Protein AF-A0A940UTN3-F1 (afdb_monomer_lite)

Secondary structure (DSSP, 8-state):
-----EEEE---SSS-SS-GGG--TT-EEEE---SS--HHHHHHHHTT-EEE-HHHHHHHHHHHHHHHHHSS---HHHHHHHHHS-------EEEEE--TTS-HHHHHHHHHHHHT-EEEEHHHHHHHHHTS-HHHHHHHH-HHHHHHHHHHHHHHHHT-SSEEEE--TTGGG-HHHHHHHHHHEEEEEEE--HHHHHHHHTT--S-GGG-SS-HHHHHHHHHHHHHHHHHHH-SEEEE-TT--HHHHHHHHHHHHHHHH--

Radius of gyration: 23.94 Å; chains: 1; bounding box: 61×43×68 Å

Foldseek 3Di:
DPDAQEAEAADQDQDPPDDLVNQAQRHEYEYLHLADQHPVNVSNVVRNHHYQYNLNVVLVVVQVVCCVVPVDHRPSVVSSCVSPPPPQVQQQEAEEEEAALLCLQPLQVLLCVVQVAAEDELQVVLCVVVVHAPLVCCVPVNPVVVLVSQLVSLQVPLPDGRYYYYHYNCNLVDPVSLVSNVVRHQYEYRYEDLVSSCVRCPPPPSDPQQVDPDNSVSVVVSCVVCVVSSVVSHPYYDYRPPHDSNVSSVVVVVVVVVSNSD

pLDDT: mean 88.23, std 10.64, range [36.72, 98.19]

Structure (mmCIF, N/CA/C/O backbone):
data_AF-A0A940UTN3-F1
#
_entry.id   AF-A0A940UTN3-F1
#
loop_
_atom_site.group_PDB
_atom_site.id
_atom_site.type_symbol
_atom_site.label_atom_id
_atom_site.label_alt_id
_atom_site.label_comp_id
_atom_site.label_asym_id
_atom_site.label_entity_id
_atom_site.label_seq_id
_atom_site.pdbx_PDB_ins_code
_atom_site.Cartn_x
_atom_site.Cartn_y
_atom_site.Cartn_z
_atom_site.occupancy
_atom_site.B_iso_or_equiv
_atom_site.auth_seq_id
_atom_site.auth_comp_id
_atom_site.auth_asym_id
_atom_site.auth_atom_id
_atom_site.pdbx_PDB_model_num
ATOM 1 N N . MET A 1 1 ? 39.741 -5.790 -34.326 1.00 51.03 1 MET A N 1
ATOM 2 C CA . MET A 1 1 ? 38.921 -6.453 -33.288 1.00 51.03 1 MET A CA 1
ATOM 3 C C . MET A 1 1 ? 38.487 -7.792 -33.859 1.00 51.03 1 MET A C 1
ATOM 5 O O . MET A 1 1 ? 38.171 -7.819 -35.041 1.00 51.03 1 MET A O 1
ATOM 9 N N . GLY A 1 2 ? 38.591 -8.885 -33.093 1.00 58.06 2 GLY A N 1
ATOM 10 C CA . GLY A 1 2 ? 38.139 -10.213 -33.537 1.00 58.06 2 GLY A CA 1
ATOM 11 C C . GLY A 1 2 ? 36.643 -10.228 -33.872 1.00 58.06 2 GLY A C 1
ATOM 12 O O . GLY A 1 2 ? 35.956 -9.242 -33.604 1.00 58.06 2 GLY A O 1
ATOM 13 N N . SER A 1 3 ? 36.145 -11.314 -34.467 1.00 68.75 3 SER A N 1
ATOM 14 C CA . SER A 1 3 ? 34.707 -11.484 -34.702 1.00 68.75 3 SER A CA 1
ATOM 15 C C . SER A 1 3 ? 33.984 -11.481 -33.356 1.00 68.75 3 SER A C 1
ATOM 17 O O . SER A 1 3 ? 34.115 -12.410 -32.563 1.00 68.75 3 SER A O 1
ATOM 19 N N . VAL A 1 4 ? 33.296 -10.383 -33.057 1.00 73.31 4 VAL A N 1
ATOM 20 C CA . VAL A 1 4 ? 32.406 -10.295 -31.905 1.00 73.31 4 VAL A CA 1
ATOM 21 C C . VAL A 1 4 ? 31.051 -10.785 -32.383 1.00 73.31 4 VAL A C 1
ATOM 23 O O . VAL A 1 4 ? 30.459 -10.161 -33.258 1.00 73.31 4 VAL A O 1
ATOM 26 N N . ASP A 1 5 ? 30.578 -11.889 -31.816 1.00 85.12 5 ASP A N 1
ATOM 27 C CA . ASP A 1 5 ? 29.254 -12.434 -32.140 1.00 85.12 5 ASP A CA 1
ATOM 28 C C . ASP A 1 5 ? 28.163 -11.818 -31.248 1.00 85.12 5 ASP A C 1
ATOM 30 O O . ASP A 1 5 ? 26.999 -11.719 -31.639 1.00 85.12 5 ASP A O 1
ATOM 34 N N . ILE A 1 6 ? 28.547 -11.366 -30.046 1.00 89.62 6 ILE A N 1
ATOM 35 C CA . ILE A 1 6 ? 27.644 -10.816 -29.035 1.00 89.62 6 ILE A CA 1
ATOM 36 C C . ILE A 1 6 ? 28.249 -9.559 -28.404 1.00 89.62 6 ILE A C 1
ATOM 38 O O . ILE A 1 6 ? 29.362 -9.578 -27.881 1.00 89.62 6 ILE A O 1
ATOM 42 N N . LEU A 1 7 ? 27.472 -8.482 -28.392 1.00 88.38 7 LEU A N 1
ATOM 43 C CA . LEU A 1 7 ? 27.754 -7.234 -27.699 1.00 88.38 7 LEU A CA 1
ATOM 44 C C . LEU A 1 7 ? 26.744 -7.057 -26.560 1.00 88.38 7 LEU A C 1
ATOM 46 O O . LEU A 1 7 ? 25.542 -7.067 -26.804 1.00 88.38 7 LEU A O 1
ATOM 50 N N . ILE A 1 8 ? 27.225 -6.856 -25.332 1.00 89.25 8 ILE A N 1
ATOM 51 C CA . ILE A 1 8 ? 26.378 -6.576 -24.165 1.00 89.25 8 ILE A CA 1
ATOM 52 C C . ILE A 1 8 ? 26.665 -5.156 -23.678 1.00 89.25 8 ILE A C 1
ATOM 54 O O . ILE A 1 8 ? 27.794 -4.840 -23.305 1.00 89.25 8 ILE A O 1
ATOM 58 N N . SER A 1 9 ? 25.642 -4.309 -23.674 1.00 85.75 9 SER A N 1
ATOM 59 C CA . SER A 1 9 ? 25.666 -2.966 -23.102 1.00 85.75 9 SER A CA 1
ATOM 60 C C . SER A 1 9 ? 24.921 -2.960 -21.773 1.00 85.75 9 SER A C 1
ATOM 62 O O . SER A 1 9 ? 23.811 -3.469 -21.677 1.00 85.75 9 SER A O 1
ATOM 64 N N . CYS A 1 10 ? 25.530 -2.362 -20.752 1.00 84.69 10 CYS A N 1
ATOM 65 C CA . CYS A 1 10 ? 24.896 -2.089 -19.457 1.00 84.69 10 CYS A CA 1
ATOM 66 C C . CYS A 1 10 ? 24.916 -0.586 -19.132 1.00 84.69 10 CYS A C 1
ATOM 68 O O . CYS A 1 10 ? 24.815 -0.198 -17.970 1.00 84.69 10 CYS A O 1
ATOM 70 N N . ILE A 1 11 ? 25.143 0.259 -20.141 1.00 78.44 11 ILE A N 1
ATOM 71 C CA . ILE A 1 11 ? 25.389 1.691 -19.968 1.00 78.44 11 ILE A CA 1
ATOM 72 C C . ILE A 1 11 ? 24.067 2.437 -20.137 1.00 78.44 11 ILE A C 1
ATOM 74 O O . ILE A 1 11 ? 23.383 2.283 -21.142 1.00 78.44 11 ILE A O 1
ATOM 78 N N . SER A 1 12 ? 23.718 3.264 -19.152 1.00 65.62 12 SER A N 1
ATOM 79 C CA . SER A 1 12 ? 22.470 4.035 -19.132 1.00 65.62 12 SER A CA 1
ATOM 80 C C . SER A 1 12 ? 22.541 5.379 -19.870 1.00 65.62 12 SER A C 1
ATOM 82 O O . SER A 1 12 ? 21.556 6.111 -19.884 1.00 65.62 12 SER A O 1
ATOM 84 N N . GLU A 1 13 ? 23.697 5.758 -20.425 1.00 59.88 13 GLU A N 1
ATOM 85 C CA . GLU A 1 13 ? 23.940 7.095 -20.984 1.00 59.88 13 GLU A CA 1
ATOM 86 C C . GLU A 1 13 ? 23.759 7.182 -22.508 1.00 59.88 13 GLU A C 1
ATOM 88 O O . GLU A 1 13 ? 24.160 6.308 -23.273 1.00 59.88 13 GLU A O 1
ATOM 93 N N . GLY A 1 14 ? 23.202 8.310 -22.962 1.00 58.44 14 GLY A N 1
ATOM 94 C CA . GLY A 1 14 ? 22.790 8.575 -24.346 1.00 58.44 14 GLY A CA 1
ATOM 95 C C . GLY A 1 14 ? 23.902 8.834 -25.372 1.00 58.44 14 GLY A C 1
ATOM 96 O O . GLY A 1 14 ? 23.613 9.416 -26.418 1.00 58.44 14 GLY A O 1
ATOM 97 N N . LYS A 1 15 ? 25.155 8.434 -25.121 1.00 62.41 15 LYS A N 1
ATOM 98 C CA . LYS A 1 15 ? 26.226 8.493 -26.133 1.00 62.41 15 LYS A CA 1
ATOM 99 C C . LYS A 1 15 ? 26.603 7.080 -26.587 1.00 62.41 15 LYS A C 1
ATOM 101 O O . LYS A 1 15 ? 26.885 6.244 -25.731 1.00 62.41 15 LYS A O 1
ATOM 106 N N . PRO A 1 16 ? 26.658 6.801 -27.904 1.00 62.78 16 PRO A N 1
ATOM 107 C CA . PRO A 1 16 ? 27.145 5.522 -28.403 1.00 62.78 16 PRO A CA 1
ATOM 108 C C . PRO A 1 16 ? 28.600 5.319 -27.969 1.00 62.78 16 PRO A C 1
ATOM 110 O O . PRO A 1 16 ? 29.503 6.018 -28.425 1.00 62.78 16 PRO A O 1
ATOM 113 N N . VAL A 1 17 ? 28.830 4.372 -27.060 1.00 71.88 17 VAL A N 1
ATOM 114 C CA . VAL A 1 17 ? 30.186 3.976 -26.638 1.00 71.88 17 VAL A CA 1
ATOM 115 C C . VAL A 1 17 ? 30.832 3.062 -27.685 1.00 71.88 17 VAL A C 1
ATOM 117 O O . VAL A 1 17 ? 32.053 2.947 -27.766 1.00 71.88 17 VAL A O 1
ATOM 120 N N . ILE A 1 18 ? 30.006 2.439 -28.530 1.00 79.06 18 ILE A N 1
ATOM 121 C CA . ILE A 1 18 ? 30.430 1.533 -29.592 1.00 79.06 18 ILE A CA 1
ATOM 122 C C . ILE A 1 18 ? 30.413 2.276 -30.931 1.00 79.06 18 ILE A C 1
ATOM 124 O O . ILE A 1 18 ? 29.370 2.804 -31.314 1.00 79.06 18 ILE A O 1
ATOM 128 N N . PRO A 1 19 ? 31.536 2.310 -31.670 1.00 80.94 19 PRO A N 1
ATOM 129 C CA . PRO A 1 19 ? 31.570 2.915 -32.992 1.00 80.94 19 PRO A CA 1
ATOM 130 C C . PRO A 1 19 ? 30.593 2.232 -33.971 1.00 80.94 19 PRO A C 1
ATOM 132 O O . PRO A 1 19 ? 30.585 1.001 -34.050 1.00 80.94 19 PRO A O 1
ATOM 135 N N . PRO A 1 20 ? 29.855 2.982 -34.814 1.00 78.62 20 PRO A N 1
ATOM 136 C CA . PRO A 1 20 ? 28.848 2.406 -35.718 1.00 78.62 20 PRO A CA 1
ATOM 137 C C . PRO A 1 20 ? 29.379 1.382 -36.731 1.00 78.62 20 PRO A C 1
ATOM 139 O O . PRO A 1 20 ? 28.610 0.600 -37.286 1.00 78.62 20 PRO A O 1
ATOM 142 N N . HIS A 1 21 ? 30.684 1.399 -37.019 1.00 82.94 21 HIS A N 1
ATOM 143 C CA . HIS A 1 21 ? 31.321 0.438 -37.924 1.00 82.94 21 HIS A CA 1
ATOM 144 C C . HIS A 1 21 ? 31.517 -0.949 -37.293 1.00 82.94 21 HIS A C 1
ATOM 146 O O . HIS A 1 21 ? 31.743 -1.912 -38.018 1.00 82.94 21 HIS A O 1
ATOM 152 N N . CYS A 1 22 ? 31.414 -1.061 -35.966 1.00 83.19 22 CYS A N 1
ATOM 153 C CA . CYS A 1 22 ? 31.459 -2.336 -35.251 1.00 83.19 22 CYS A CA 1
ATOM 154 C C . CYS A 1 22 ? 30.113 -3.077 -35.289 1.00 83.19 22 CYS A C 1
ATOM 156 O O . CYS A 1 22 ? 30.060 -4.265 -34.983 1.00 83.19 22 CYS A O 1
ATOM 158 N N . LEU A 1 23 ? 29.027 -2.386 -35.651 1.00 86.44 23 LEU A N 1
ATOM 159 C CA . LEU A 1 23 ? 27.685 -2.952 -35.747 1.00 86.44 23 LEU A CA 1
ATOM 160 C C . LEU A 1 23 ? 27.484 -3.565 -37.137 1.00 86.44 23 LEU A C 1
ATOM 162 O O . LEU A 1 23 ? 27.338 -2.858 -38.139 1.00 86.44 23 LEU A O 1
ATOM 166 N N . VAL A 1 24 ? 27.488 -4.895 -37.187 1.00 86.50 24 VAL A N 1
ATOM 167 C CA . VAL A 1 24 ? 27.326 -5.693 -38.409 1.00 86.50 24 VAL A CA 1
ATOM 168 C C . VAL A 1 24 ? 26.082 -6.574 -38.309 1.00 86.50 24 VAL A C 1
ATOM 170 O O . VAL A 1 24 ? 25.644 -6.909 -37.214 1.00 86.50 24 VAL A O 1
ATOM 173 N N . LYS A 1 25 ? 25.502 -6.952 -39.452 1.00 82.00 25 LYS A N 1
ATOM 174 C CA . LYS A 1 25 ? 24.197 -7.632 -39.543 1.00 82.00 25 LYS A CA 1
ATOM 175 C C . LYS A 1 25 ? 24.063 -8.873 -38.643 1.00 82.00 25 LYS A C 1
ATOM 177 O O . LYS A 1 25 ? 23.011 -9.081 -38.054 1.00 82.00 25 LYS A O 1
ATOM 182 N N . ASP A 1 26 ? 25.116 -9.671 -38.518 1.00 85.62 26 ASP A N 1
ATOM 183 C CA . ASP A 1 26 ? 25.055 -10.943 -37.786 1.00 85.62 26 ASP A CA 1
ATOM 184 C C . ASP A 1 26 ? 25.415 -10.802 -36.294 1.00 85.62 26 ASP A C 1
ATOM 186 O O . ASP A 1 26 ? 25.385 -11.778 -35.552 1.00 85.62 26 ASP A O 1
ATOM 190 N N . LEU A 1 27 ? 25.711 -9.581 -35.834 1.00 90.19 27 LEU A N 1
ATOM 191 C CA . LEU A 1 27 ? 25.972 -9.286 -34.428 1.00 90.19 27 LEU A CA 1
ATOM 192 C C . LEU A 1 27 ? 24.674 -9.354 -33.611 1.00 90.19 27 LEU A C 1
ATOM 194 O O . LEU A 1 27 ? 23.653 -8.774 -33.999 1.00 90.19 27 LEU A O 1
ATOM 198 N N . VAL A 1 28 ? 24.735 -9.988 -32.439 1.00 90.69 28 VAL A N 1
ATOM 199 C CA . VAL A 1 28 ? 23.684 -9.905 -31.418 1.00 90.69 28 VAL A CA 1
ATOM 200 C C . VAL A 1 28 ? 24.021 -8.785 -30.438 1.00 90.69 28 VAL A C 1
ATOM 202 O O . VAL A 1 28 ? 25.095 -8.775 -29.844 1.00 90.69 28 VAL A O 1
ATOM 205 N N . VAL A 1 29 ? 23.101 -7.848 -30.238 1.00 90.06 29 VAL A N 1
ATOM 206 C CA . VAL A 1 29 ? 23.239 -6.742 -29.289 1.00 90.06 29 VAL A CA 1
ATOM 207 C C . VAL A 1 29 ? 22.231 -6.929 -28.163 1.00 90.06 29 VAL A C 1
ATOM 209 O O . VAL A 1 29 ? 21.024 -6.911 -28.396 1.00 90.06 29 VAL A O 1
ATOM 212 N N . LEU A 1 30 ? 22.732 -7.106 -26.945 1.00 89.56 30 LEU A N 1
ATOM 213 C CA . LEU A 1 30 ? 21.942 -7.123 -25.723 1.00 89.56 30 LEU A CA 1
ATOM 214 C C . LEU A 1 30 ? 22.147 -5.796 -25.009 1.00 89.56 30 LEU A C 1
ATOM 216 O O . LEU A 1 30 ? 23.282 -5.418 -24.725 1.00 89.56 30 LEU A O 1
ATOM 220 N N . ASP A 1 31 ? 21.064 -5.105 -24.692 1.00 87.12 31 ASP A N 1
ATOM 221 C CA . ASP A 1 31 ? 21.135 -3.826 -23.995 1.00 87.12 31 ASP A CA 1
ATOM 222 C C . ASP A 1 31 ? 20.374 -3.910 -22.676 1.00 87.12 31 ASP A C 1
ATOM 224 O O . ASP A 1 31 ? 19.150 -3.909 -22.651 1.00 87.12 31 ASP A O 1
ATOM 228 N N . ALA A 1 32 ? 21.094 -3.992 -21.559 1.00 84.75 32 ALA A N 1
ATOM 229 C CA . ALA A 1 32 ? 20.548 -4.073 -20.206 1.00 84.75 32 ALA A CA 1
ATOM 230 C C . ALA A 1 32 ? 20.060 -2.705 -19.686 1.00 84.75 32 ALA A C 1
ATOM 232 O O . ALA A 1 32 ? 20.199 -2.386 -18.503 1.00 84.75 32 ALA A O 1
ATOM 233 N N . TYR A 1 33 ? 19.490 -1.887 -20.572 1.00 84.31 33 TYR A N 1
ATOM 234 C CA . TYR A 1 33 ? 18.818 -0.642 -20.237 1.00 84.31 33 TYR A CA 1
ATOM 235 C C . TYR A 1 33 ? 17.310 -0.800 -20.448 1.00 84.31 33 TYR A C 1
ATOM 237 O O . TYR A 1 33 ? 16.825 -1.076 -21.542 1.00 84.31 33 TYR A O 1
ATOM 245 N N . TYR A 1 34 ? 16.553 -0.664 -19.361 1.00 80.69 34 TYR A N 1
ATOM 246 C CA . TYR A 1 34 ? 15.145 -1.076 -19.300 1.00 80.69 34 TYR A CA 1
ATOM 247 C C . TYR A 1 34 ? 14.148 0.064 -19.557 1.00 80.69 34 TYR A C 1
ATOM 249 O O . TYR A 1 34 ? 12.941 -0.181 -19.623 1.00 80.69 34 TYR A O 1
ATOM 257 N N . LYS A 1 35 ? 14.628 1.312 -19.654 1.00 72.88 35 LYS A N 1
ATOM 258 C CA . LYS A 1 35 ? 13.769 2.502 -19.728 1.00 72.88 35 LYS A CA 1
ATOM 259 C C . LYS A 1 35 ? 13.301 2.774 -21.150 1.00 72.88 35 LYS A C 1
ATOM 261 O O . LYS A 1 35 ? 12.151 2.503 -21.473 1.00 72.88 35 LYS A O 1
ATOM 266 N N . GLU A 1 36 ? 14.185 3.285 -21.990 1.00 76.12 36 GLU A N 1
ATOM 267 C CA . GLU A 1 36 ? 13.888 3.722 -23.354 1.00 76.12 36 GLU A CA 1
ATOM 268 C C . GLU A 1 36 ? 14.864 3.095 -24.347 1.00 76.12 36 GLU A C 1
ATOM 270 O O . GLU A 1 36 ? 15.866 2.487 -23.970 1.00 76.12 36 GLU A O 1
ATOM 275 N N . GLU A 1 37 ? 14.556 3.234 -25.631 1.00 82.00 37 GLU A N 1
ATOM 276 C CA . GLU A 1 37 ? 15.425 2.740 -26.686 1.00 82.00 37 GLU A CA 1
ATOM 277 C C . GLU A 1 37 ? 16.729 3.552 -26.743 1.00 82.00 37 GLU A C 1
ATOM 279 O O . GLU A 1 37 ? 16.731 4.746 -27.056 1.00 82.00 37 GLU A O 1
ATOM 284 N N . THR A 1 38 ? 17.860 2.903 -26.464 1.00 85.12 38 THR A N 1
ATOM 285 C CA . THR A 1 38 ? 19.164 3.574 -26.478 1.00 85.12 38 THR A CA 1
ATOM 286 C C . THR A 1 38 ? 19.617 3.917 -27.902 1.00 85.12 38 THR A C 1
ATOM 288 O O . THR A 1 38 ? 19.186 3.297 -28.882 1.00 85.12 38 THR A O 1
ATOM 291 N N . PRO A 1 39 ? 20.532 4.894 -28.071 1.00 86.25 39 PRO A N 1
ATOM 292 C CA . PRO A 1 39 ? 21.208 5.119 -29.349 1.00 86.25 39 PRO A CA 1
ATOM 293 C C . PRO A 1 39 ? 21.847 3.847 -29.919 1.00 86.25 39 PRO A C 1
ATOM 295 O O . PRO A 1 39 ? 21.716 3.595 -31.112 1.00 86.25 39 PRO A O 1
ATOM 298 N N . LEU A 1 40 ? 22.451 3.010 -29.064 1.00 86.75 40 LEU A N 1
ATOM 299 C CA . LEU A 1 40 ? 23.032 1.732 -29.474 1.00 86.75 40 LEU A CA 1
ATOM 300 C C . LEU A 1 40 ? 21.975 0.803 -30.079 1.00 86.75 40 LEU A C 1
ATOM 302 O O . LEU A 1 40 ? 22.195 0.264 -31.159 1.00 86.75 40 LEU A O 1
ATOM 306 N N . VAL A 1 41 ? 20.823 0.638 -29.421 1.00 87.31 41 VAL A N 1
ATOM 307 C CA . VAL A 1 41 ? 19.725 -0.185 -29.947 1.00 87.31 41 VAL A CA 1
ATOM 308 C C . VAL A 1 41 ? 19.212 0.365 -31.280 1.00 87.31 41 VAL A C 1
ATOM 310 O O . VAL A 1 41 ? 19.036 -0.408 -32.224 1.00 87.31 41 VAL A O 1
ATOM 313 N N . ARG A 1 42 ? 19.024 1.687 -31.396 1.00 88.19 42 ARG A N 1
ATOM 314 C CA . ARG A 1 42 ? 18.594 2.335 -32.651 1.00 88.19 42 ARG A CA 1
ATOM 315 C C . ARG A 1 42 ? 19.574 2.083 -33.792 1.00 88.19 42 ARG A C 1
ATOM 317 O O . ARG A 1 42 ? 19.167 1.685 -34.884 1.00 88.19 42 ARG A O 1
ATOM 324 N N . GLU A 1 43 ? 20.863 2.283 -33.541 1.00 88.44 43 GLU A N 1
ATOM 325 C CA . GLU A 1 43 ? 21.918 2.064 -34.531 1.00 88.44 43 GLU A CA 1
ATOM 326 C C . GLU A 1 43 ? 22.061 0.582 -34.897 1.00 88.44 43 GLU A C 1
ATOM 328 O O . GLU A 1 43 ? 22.164 0.251 -36.080 1.00 88.44 43 GLU A O 1
ATOM 333 N N . ALA A 1 44 ? 21.990 -0.322 -33.918 1.00 89.25 44 ALA A N 1
ATOM 334 C CA . ALA A 1 44 ? 22.042 -1.765 -34.134 1.00 89.25 44 ALA A CA 1
ATOM 335 C C . ALA A 1 44 ? 20.867 -2.244 -35.002 1.00 89.25 44 ALA A C 1
ATOM 337 O O . ALA A 1 44 ? 21.072 -2.965 -35.981 1.00 89.25 44 ALA A O 1
ATOM 338 N N . LYS A 1 45 ? 19.645 -1.764 -34.726 1.00 89.62 45 LYS A N 1
ATOM 339 C CA . LYS A 1 45 ? 18.467 -2.016 -35.572 1.00 89.62 45 LYS A CA 1
ATOM 340 C C . LYS A 1 45 ? 18.664 -1.476 -36.990 1.00 89.62 45 LYS A C 1
ATOM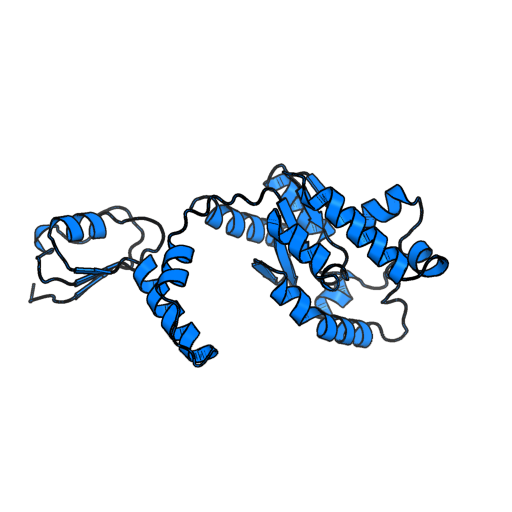 342 O O . LYS A 1 45 ? 18.407 -2.196 -37.955 1.00 89.62 45 LYS A O 1
ATOM 347 N N . ALA A 1 46 ? 19.180 -0.253 -37.142 1.00 89.44 46 ALA A N 1
ATOM 348 C CA . ALA A 1 46 ? 19.462 0.340 -38.454 1.00 89.44 46 ALA A CA 1
ATOM 349 C C . ALA A 1 46 ? 20.507 -0.462 -39.255 1.00 89.44 46 ALA A C 1
ATOM 351 O O . ALA A 1 46 ? 20.416 -0.569 -40.481 1.00 89.44 46 ALA A O 1
ATOM 352 N N . LYS A 1 47 ? 21.473 -1.075 -38.564 1.00 89.81 47 LYS A N 1
ATOM 353 C CA . LYS A 1 47 ? 22.491 -1.971 -39.133 1.00 89.81 47 LYS A CA 1
ATOM 354 C C . LYS A 1 47 ? 22.028 -3.423 -39.285 1.00 89.81 47 LYS A C 1
ATOM 356 O O . LYS A 1 47 ? 22.789 -4.244 -39.793 1.00 89.81 47 LYS A O 1
ATOM 361 N N . ARG A 1 48 ? 20.766 -3.714 -38.947 1.00 89.44 48 ARG A N 1
ATOM 362 C CA . ARG A 1 48 ? 20.131 -5.039 -39.025 1.00 89.44 48 ARG A CA 1
ATOM 363 C C . ARG A 1 48 ? 20.791 -6.096 -38.135 1.00 89.44 48 ARG A C 1
ATOM 365 O O . ARG A 1 48 ? 20.729 -7.271 -38.479 1.00 89.44 48 ARG A O 1
ATOM 372 N N . CYS A 1 49 ? 21.400 -5.681 -37.025 1.00 90.88 49 CYS A N 1
ATOM 373 C CA . CYS A 1 49 ? 21.816 -6.584 -35.955 1.00 90.88 49 CYS A CA 1
ATOM 374 C C . CYS A 1 49 ? 20.591 -7.287 -35.346 1.00 90.88 49 CYS A C 1
ATOM 376 O O . CYS A 1 49 ? 19.474 -6.757 -35.382 1.00 90.88 49 CYS A O 1
ATOM 378 N N . THR A 1 50 ? 20.804 -8.437 -34.709 1.00 91.44 50 THR A N 1
ATOM 379 C CA . THR A 1 50 ? 19.794 -9.013 -33.809 1.00 91.44 50 THR A CA 1
ATOM 380 C C . THR A 1 50 ? 19.833 -8.238 -32.499 1.00 91.44 50 THR A C 1
ATOM 382 O O . THR A 1 50 ? 20.899 -8.120 -31.906 1.00 91.44 50 THR A O 1
ATOM 385 N N . VAL A 1 51 ? 18.705 -7.699 -32.033 1.00 89.69 51 VAL A N 1
ATOM 386 C CA . VAL A 1 51 ? 18.670 -6.892 -30.804 1.00 89.69 51 VAL A CA 1
ATOM 387 C C . VAL A 1 51 ? 17.746 -7.511 -29.765 1.00 89.69 51 VAL A C 1
ATOM 389 O O . VAL A 1 51 ? 16.598 -7.824 -30.070 1.00 89.69 51 VAL A O 1
ATOM 392 N N . ILE A 1 52 ? 18.247 -7.628 -28.535 1.00 89.38 52 ILE A N 1
ATOM 393 C CA . ILE A 1 52 ? 17.473 -7.929 -27.331 1.00 89.38 52 ILE A CA 1
ATOM 394 C C . ILE A 1 52 ? 17.552 -6.688 -26.441 1.00 89.38 52 ILE A C 1
ATOM 396 O O . ILE A 1 52 ? 18.599 -6.398 -25.859 1.00 89.38 52 ILE A O 1
ATOM 400 N N . ASP A 1 53 ? 16.462 -5.923 -26.379 1.00 87.88 53 ASP A N 1
ATOM 401 C CA . ASP A 1 53 ? 16.392 -4.750 -25.507 1.00 87.88 53 ASP A CA 1
ATOM 402 C C . ASP A 1 53 ? 16.203 -5.151 -24.034 1.00 87.88 53 ASP A C 1
ATOM 404 O O . ASP A 1 53 ? 15.918 -6.310 -23.708 1.00 87.88 53 ASP A O 1
ATOM 408 N N . GLY A 1 54 ? 16.366 -4.189 -23.124 1.00 86.25 54 GLY A N 1
ATOM 409 C CA . GLY A 1 54 ? 16.322 -4.475 -21.695 1.00 86.25 54 GLY A CA 1
ATOM 410 C C . GLY A 1 54 ? 14.962 -5.002 -21.251 1.00 86.25 54 GLY A C 1
ATOM 411 O O . GLY A 1 54 ? 14.890 -5.917 -20.433 1.00 86.25 54 GLY A O 1
ATOM 412 N N . ARG A 1 55 ? 13.859 -4.489 -21.805 1.00 87.44 55 ARG A N 1
ATOM 413 C CA . ARG A 1 55 ? 12.516 -4.967 -21.443 1.00 87.44 55 ARG A CA 1
ATOM 414 C C . ARG A 1 55 ? 12.325 -6.414 -21.897 1.00 87.44 55 ARG A C 1
ATOM 416 O O . ARG A 1 55 ? 11.830 -7.225 -21.118 1.00 87.44 55 ARG A O 1
ATOM 423 N N . ASP A 1 56 ? 12.778 -6.777 -23.090 1.00 88.56 56 ASP A N 1
ATOM 424 C CA . ASP A 1 56 ? 12.765 -8.168 -23.543 1.00 88.56 56 ASP A CA 1
ATOM 425 C C . ASP A 1 56 ? 13.627 -9.069 -22.658 1.00 88.56 56 ASP A C 1
ATOM 427 O O . ASP A 1 56 ? 13.195 -10.156 -22.266 1.00 88.56 56 ASP A O 1
ATOM 431 N N . TRP A 1 57 ? 14.803 -8.595 -22.252 1.00 88.12 57 TRP A N 1
ATOM 432 C CA . TRP A 1 57 ? 15.645 -9.310 -21.299 1.00 88.12 57 TRP A CA 1
ATOM 433 C C . TRP A 1 57 ? 14.904 -9.564 -19.973 1.00 88.12 57 TRP A C 1
ATOM 435 O O . TRP A 1 57 ? 14.820 -10.708 -19.511 1.00 88.12 57 TRP A O 1
ATOM 445 N N . LEU A 1 58 ? 14.290 -8.528 -19.394 1.00 88.81 58 LEU A N 1
ATOM 446 C CA . LEU A 1 58 ? 13.507 -8.626 -18.159 1.00 88.81 58 LEU A CA 1
ATOM 447 C C . LEU A 1 58 ? 12.320 -9.589 -18.305 1.00 88.81 58 LEU A C 1
ATOM 449 O O . LEU A 1 58 ? 12.056 -10.389 -17.406 1.00 88.81 58 LEU A O 1
ATOM 453 N N . LEU A 1 59 ? 11.619 -9.544 -19.440 1.00 91.25 59 LEU A N 1
ATOM 454 C CA . LEU A 1 59 ? 10.505 -10.440 -19.741 1.00 91.25 59 LEU A CA 1
ATOM 455 C C . LEU A 1 59 ? 10.940 -11.906 -19.681 1.00 91.25 59 LEU A C 1
ATOM 457 O O . LEU A 1 59 ? 10.268 -12.713 -19.038 1.00 91.25 59 LEU A O 1
ATOM 461 N N . PHE A 1 60 ? 12.053 -12.261 -20.328 1.00 91.56 60 PHE A N 1
ATOM 462 C CA . PHE A 1 60 ? 12.518 -13.647 -20.363 1.00 91.56 60 PHE A CA 1
ATOM 463 C C . PHE A 1 60 ? 13.073 -14.121 -19.012 1.00 91.56 60 PHE A C 1
ATOM 465 O O . PHE A 1 60 ? 12.857 -15.278 -18.643 1.00 91.56 60 PHE A O 1
ATOM 472 N N . GLN A 1 61 ? 13.693 -13.235 -18.224 1.00 91.50 61 GLN A N 1
ATOM 473 C CA . GLN A 1 61 ? 14.044 -13.534 -16.829 1.00 91.50 61 GLN A CA 1
ATOM 474 C C . GLN A 1 61 ? 12.793 -13.803 -15.982 1.00 91.50 61 GLN A C 1
ATOM 476 O O . GLN A 1 61 ? 12.710 -14.825 -15.297 1.00 91.50 61 GLN A O 1
ATOM 481 N N . GLY A 1 62 ? 11.789 -12.926 -16.075 1.00 91.19 62 GLY A N 1
ATOM 482 C CA . GLY A 1 62 ? 10.518 -13.071 -15.367 1.00 91.19 62 GLY A CA 1
ATOM 483 C C . GLY A 1 62 ? 9.752 -14.327 -15.782 1.00 91.19 62 GLY A C 1
ATOM 484 O O . GLY A 1 62 ? 9.195 -15.017 -14.933 1.00 91.19 62 GLY A O 1
ATOM 485 N N . ALA A 1 63 ? 9.763 -14.676 -17.069 1.00 93.50 63 ALA A N 1
ATOM 486 C CA . ALA A 1 63 ? 9.148 -15.896 -17.584 1.00 93.50 63 ALA A CA 1
ATOM 487 C C . ALA A 1 63 ? 9.801 -17.155 -17.001 1.00 93.50 63 ALA A C 1
ATOM 489 O O . ALA A 1 63 ? 9.107 -18.088 -16.597 1.00 93.50 63 ALA A O 1
ATOM 490 N N . ARG A 1 64 ? 11.137 -17.164 -16.891 1.00 92.88 64 ARG A N 1
ATOM 491 C CA . ARG A 1 64 ? 11.858 -18.279 -16.271 1.00 92.88 64 ARG A CA 1
ATOM 492 C C . ARG A 1 64 ? 11.526 -18.411 -14.786 1.00 92.88 64 ARG A C 1
ATOM 494 O O . ARG A 1 64 ? 11.301 -19.527 -14.319 1.00 92.88 64 ARG A O 1
ATOM 501 N N . ALA A 1 65 ? 11.461 -17.289 -14.069 1.00 87.81 65 ALA A N 1
ATOM 502 C CA . ALA A 1 65 ? 11.054 -17.260 -12.668 1.00 87.81 65 ALA A CA 1
ATOM 503 C C . ALA A 1 65 ? 9.611 -17.761 -12.489 1.00 87.81 65 ALA A C 1
ATOM 505 O O . ALA A 1 65 ? 9.361 -18.603 -11.631 1.00 87.81 65 ALA A O 1
ATOM 506 N N . PHE A 1 66 ? 8.680 -17.321 -13.343 1.00 89.62 66 PHE A N 1
ATOM 507 C CA . PHE A 1 66 ? 7.292 -17.783 -13.333 1.00 89.62 66 PHE A CA 1
ATOM 508 C C . PHE A 1 66 ? 7.208 -19.307 -13.440 1.00 89.62 66 PHE A C 1
ATOM 510 O O . PHE A 1 66 ? 6.568 -19.937 -12.601 1.00 89.62 66 PHE A O 1
ATOM 517 N N . SER A 1 67 ? 7.890 -19.922 -14.409 1.00 92.12 67 SER A N 1
ATOM 518 C CA . SER A 1 67 ? 7.878 -21.383 -14.540 1.00 92.12 67 SER A CA 1
ATOM 519 C C . SER A 1 67 ? 8.504 -22.094 -13.349 1.00 92.12 67 SER A C 1
ATOM 521 O O . SER A 1 67 ? 8.005 -23.136 -12.938 1.00 92.12 67 SER A O 1
ATOM 523 N N . HIS A 1 68 ? 9.569 -21.534 -12.772 1.00 88.56 68 HIS A N 1
ATOM 524 C CA . HIS A 1 68 ? 10.200 -22.111 -11.588 1.00 88.56 68 HIS A CA 1
ATOM 525 C C . HIS A 1 68 ? 9.263 -22.109 -10.373 1.00 88.56 68 HIS A C 1
ATOM 527 O O . HIS A 1 68 ? 9.161 -23.120 -9.686 1.00 88.56 68 HIS A O 1
ATOM 533 N N . PHE A 1 69 ? 8.551 -21.005 -10.134 1.00 77.50 69 PHE A N 1
ATOM 534 C CA . PHE A 1 69 ? 7.661 -20.875 -8.979 1.00 77.50 69 PHE A CA 1
ATOM 535 C C . PHE A 1 69 ? 6.303 -21.560 -9.161 1.00 77.50 69 PHE A C 1
ATOM 537 O O . PHE A 1 69 ? 5.712 -21.998 -8.179 1.00 77.50 69 PHE A O 1
ATOM 544 N N . THR A 1 70 ? 5.791 -21.642 -10.391 1.00 86.25 70 THR A N 1
ATOM 545 C CA . THR A 1 70 ? 4.423 -22.129 -10.657 1.00 86.25 70 THR A CA 1
ATOM 546 C C . THR A 1 70 ? 4.364 -23.533 -11.253 1.00 86.25 70 THR A C 1
ATOM 548 O O . THR A 1 70 ? 3.286 -24.118 -11.321 1.00 86.25 70 THR A O 1
ATOM 551 N N . GLY A 1 71 ? 5.484 -24.060 -11.759 1.00 91.12 71 GLY A N 1
ATOM 552 C CA . GLY A 1 71 ? 5.512 -25.309 -12.524 1.00 91.12 71 GLY A CA 1
ATOM 553 C C . GLY A 1 71 ? 4.782 -25.245 -13.874 1.00 91.12 71 GLY A C 1
ATOM 554 O O . GLY A 1 71 ? 4.615 -26.277 -14.516 1.00 91.12 71 GLY A O 1
ATOM 555 N N . SER A 1 72 ? 4.339 -24.061 -14.309 1.00 89.31 72 SER A N 1
ATOM 556 C CA . SER A 1 72 ? 3.541 -23.864 -15.524 1.00 89.31 72 SER A CA 1
ATOM 557 C C . SER A 1 72 ? 4.319 -23.127 -16.619 1.00 89.31 72 SER A C 1
ATOM 559 O O . SER A 1 72 ? 5.292 -22.409 -16.353 1.00 89.31 72 SER A O 1
ATOM 561 N N . GLU A 1 73 ? 3.880 -23.272 -17.872 1.00 92.50 73 GLU A N 1
ATOM 562 C CA . GLU A 1 73 ? 4.420 -22.467 -18.969 1.00 92.50 73 GLU A CA 1
ATOM 563 C C . GLU A 1 73 ? 4.072 -20.982 -18.776 1.00 92.50 73 GLU A C 1
ATOM 565 O O . GLU A 1 73 ? 2.939 -20.648 -18.410 1.00 92.50 73 GLU A O 1
ATOM 570 N N . PRO A 1 74 ? 5.028 -20.067 -19.009 1.00 93.44 74 PRO A N 1
ATOM 571 C CA . PRO A 1 74 ? 4.794 -18.655 -18.792 1.00 93.44 74 PRO A CA 1
ATOM 572 C C . PRO A 1 74 ? 3.914 -18.101 -19.919 1.00 93.44 74 PRO A C 1
ATOM 574 O O . PRO A 1 74 ? 4.221 -18.313 -21.096 1.00 93.44 74 PRO A O 1
ATOM 577 N N . PRO A 1 75 ? 2.854 -17.332 -19.610 1.00 92.19 75 PRO A N 1
ATOM 578 C CA . PRO A 1 75 ? 2.004 -16.724 -20.626 1.00 92.19 75 PRO A CA 1
ATOM 579 C C . PRO A 1 75 ? 2.714 -15.517 -21.266 1.00 92.19 75 PRO A C 1
ATOM 581 O O . PRO A 1 75 ? 2.344 -14.362 -21.038 1.00 92.19 75 PRO A O 1
ATOM 584 N N . LEU A 1 76 ? 3.744 -15.776 -22.082 1.00 92.25 76 LEU A N 1
ATOM 585 C CA . LEU A 1 76 ? 4.679 -14.774 -22.611 1.00 92.25 76 LEU A CA 1
ATOM 586 C C . LEU A 1 76 ? 3.982 -13.602 -23.299 1.00 92.25 76 LEU A C 1
ATOM 588 O O . LEU A 1 76 ? 4.369 -12.457 -23.091 1.00 92.25 76 LEU A O 1
ATOM 592 N N . ALA A 1 77 ? 2.928 -13.854 -24.078 1.00 88.19 77 ALA A N 1
ATOM 593 C CA . ALA A 1 77 ? 2.170 -12.789 -24.733 1.00 88.19 77 ALA A CA 1
ATOM 594 C C . ALA A 1 77 ? 1.471 -11.860 -23.722 1.00 88.19 77 ALA A C 1
ATOM 596 O O . ALA A 1 77 ? 1.443 -10.645 -23.911 1.00 88.19 77 ALA A O 1
ATOM 597 N N . ALA A 1 78 ? 0.926 -12.402 -22.629 1.00 83.62 78 ALA A N 1
ATOM 598 C CA . ALA A 1 78 ? 0.304 -11.605 -21.574 1.00 83.62 78 ALA A CA 1
ATOM 599 C C . ALA A 1 78 ? 1.349 -10.825 -20.769 1.00 83.62 78 ALA A C 1
ATOM 601 O O . ALA A 1 78 ? 1.160 -9.635 -20.534 1.00 83.62 78 ALA A O 1
ATOM 602 N N . MET A 1 79 ? 2.466 -11.467 -20.420 1.00 89.94 79 MET A N 1
ATOM 603 C CA . MET A 1 79 ? 3.580 -10.827 -19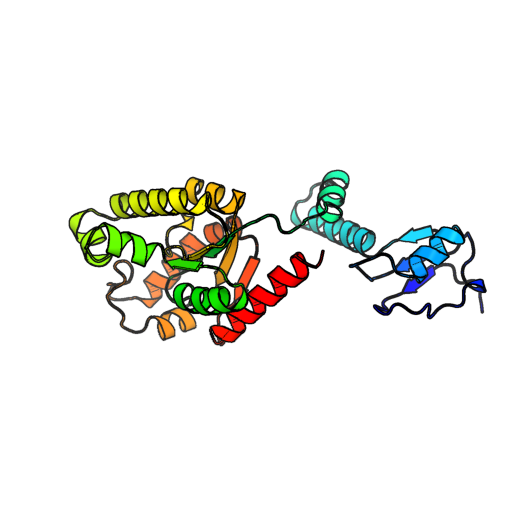.717 1.00 89.94 79 MET A CA 1
ATOM 604 C C . MET A 1 79 ? 4.200 -9.701 -20.553 1.00 89.94 79 MET A C 1
ATOM 606 O O . MET A 1 79 ? 4.390 -8.598 -20.051 1.00 89.94 79 MET A O 1
ATOM 610 N N . ARG A 1 80 ? 4.427 -9.939 -21.853 1.00 88.81 80 ARG A N 1
ATOM 611 C CA . ARG A 1 80 ? 4.908 -8.935 -22.812 1.00 88.81 80 ARG A CA 1
ATOM 612 C C . ARG A 1 80 ? 3.942 -7.761 -22.911 1.00 88.81 80 ARG A C 1
ATOM 614 O O . ARG A 1 80 ? 4.365 -6.620 -22.764 1.00 88.81 80 ARG A O 1
ATOM 621 N N . ARG A 1 81 ? 2.642 -8.023 -23.098 1.00 83.50 81 ARG A N 1
ATOM 622 C CA . ARG A 1 81 ? 1.620 -6.961 -23.093 1.00 83.50 81 ARG A CA 1
ATOM 623 C C . ARG A 1 81 ? 1.638 -6.171 -21.791 1.00 83.50 81 ARG A C 1
ATOM 625 O O . ARG A 1 81 ? 1.541 -4.960 -21.848 1.00 83.50 81 ARG A O 1
ATOM 632 N N . ALA A 1 82 ? 1.780 -6.823 -20.640 1.00 80.25 82 ALA A N 1
ATOM 633 C CA . ALA A 1 82 ? 1.829 -6.140 -19.351 1.00 80.25 82 ALA A CA 1
ATOM 634 C C . ALA A 1 82 ? 3.090 -5.277 -19.176 1.00 80.25 82 ALA A C 1
ATOM 636 O O . ALA A 1 82 ? 3.008 -4.224 -18.548 1.00 80.25 82 ALA A O 1
ATOM 637 N N . LEU A 1 83 ? 4.228 -5.714 -19.727 1.00 82.69 83 LEU A N 1
ATOM 638 C CA . LEU A 1 83 ? 5.511 -5.018 -19.625 1.00 82.69 83 LEU A CA 1
ATOM 639 C C . LEU A 1 83 ? 5.611 -3.799 -20.552 1.00 82.69 83 LEU A C 1
ATOM 641 O O . LEU A 1 83 ? 6.187 -2.787 -20.166 1.00 82.69 83 LEU A O 1
ATOM 645 N N . TYR A 1 84 ? 5.055 -3.898 -21.762 1.00 78.00 84 TYR A N 1
ATOM 646 C CA . TYR A 1 84 ? 5.042 -2.814 -22.752 1.00 78.00 84 TYR A CA 1
ATOM 647 C C . TYR A 1 84 ? 3.733 -2.017 -22.762 1.00 78.00 84 TYR A C 1
ATOM 649 O O . TYR A 1 84 ? 3.605 -1.084 -23.550 1.00 78.00 84 TYR A O 1
ATOM 657 N N . ALA A 1 85 ? 2.756 -2.376 -21.923 1.00 73.50 85 ALA A N 1
ATOM 658 C CA . ALA A 1 85 ? 1.578 -1.548 -21.720 1.00 73.50 85 ALA A CA 1
ATOM 659 C C . ALA A 1 85 ? 2.035 -0.179 -21.225 1.00 73.50 85 ALA A C 1
ATOM 661 O O . ALA A 1 85 ? 2.757 -0.087 -20.229 1.00 73.50 85 ALA A O 1
ATOM 662 N N . ASP A 1 86 ? 1.586 0.854 -21.927 1.00 56.75 86 ASP A N 1
ATOM 663 C CA . ASP A 1 86 ? 1.796 2.245 -21.569 1.00 56.75 86 ASP A CA 1
ATOM 664 C C . ASP A 1 86 ? 1.020 2.522 -20.277 1.00 56.75 86 ASP A C 1
ATOM 666 O O . ASP A 1 86 ? -0.166 2.861 -20.272 1.00 56.75 86 ASP A O 1
ATOM 670 N N . ARG A 1 87 ? 1.649 2.216 -19.140 1.00 54.66 87 ARG A N 1
ATOM 671 C CA . ARG A 1 87 ? 1.117 2.576 -17.836 1.00 54.66 87 ARG A CA 1
ATOM 672 C C . ARG A 1 87 ? 1.505 4.021 -17.599 1.00 54.66 87 ARG A C 1
ATOM 674 O O . ARG A 1 87 ? 2.356 4.292 -16.761 1.00 54.66 87 ARG A O 1
ATOM 681 N N . THR A 1 88 ? 0.780 4.936 -18.238 1.00 50.94 88 THR A N 1
ATOM 682 C CA . THR A 1 88 ? 0.477 6.174 -17.524 1.00 50.94 88 THR A CA 1
ATOM 683 C C . THR A 1 88 ? -0.092 5.734 -16.185 1.00 50.94 88 THR A C 1
ATOM 685 O O . THR A 1 88 ? -0.967 4.863 -16.117 1.00 50.94 88 THR A O 1
ATOM 688 N N . TYR A 1 89 ? 0.463 6.235 -15.093 1.00 54.41 89 TYR A N 1
ATOM 689 C CA . TYR A 1 89 ? -0.082 5.963 -13.776 1.00 54.41 89 TYR A CA 1
ATOM 690 C C . TYR A 1 89 ? -1.464 6.634 -13.716 1.00 54.41 89 TYR A C 1
ATOM 692 O O . TYR A 1 89 ? -1.618 7.805 -13.385 1.00 54.41 89 TYR A O 1
ATOM 700 N N . THR A 1 90 ? -2.487 5.902 -14.150 1.00 59.94 90 THR A N 1
ATOM 701 C CA . THR A 1 90 ? -3.866 6.386 -14.275 1.00 59.94 90 THR A CA 1
ATOM 702 C C . THR A 1 90 ? -4.610 6.325 -12.953 1.00 59.94 90 THR A C 1
ATOM 704 O O . THR A 1 90 ? -5.713 6.862 -12.844 1.00 59.94 90 THR A O 1
ATOM 707 N N . LYS A 1 91 ? -4.020 5.672 -11.944 1.00 72.38 91 LYS A N 1
ATOM 708 C CA . LYS A 1 91 ? -4.581 5.600 -10.604 1.00 72.38 91 LYS A CA 1
ATOM 709 C C . LYS A 1 91 ? -4.505 6.977 -9.966 1.00 72.38 91 LYS A C 1
ATOM 711 O O . LYS A 1 91 ? -3.430 7.527 -9.747 1.00 72.38 91 LYS A O 1
ATOM 716 N N . LYS A 1 92 ? -5.680 7.539 -9.699 1.00 85.75 92 LYS A N 1
ATOM 717 C CA . LYS A 1 92 ? -5.834 8.925 -9.249 1.00 85.75 92 LYS A CA 1
ATOM 718 C C . LYS A 1 92 ? -5.683 9.069 -7.739 1.00 85.75 92 LYS A C 1
ATOM 720 O O . LYS A 1 92 ? -5.646 10.194 -7.247 1.00 85.75 92 LYS A O 1
ATOM 725 N N . ASN A 1 93 ? -5.623 7.952 -7.016 1.00 94.44 93 ASN A N 1
ATOM 726 C CA . ASN A 1 93 ? -5.503 7.901 -5.566 1.00 94.44 93 ASN A CA 1
ATOM 727 C C . ASN A 1 93 ? -4.325 7.020 -5.127 1.00 94.44 93 ASN A C 1
ATOM 729 O O . ASN A 1 93 ? -3.831 6.169 -5.870 1.00 94.44 93 ASN A O 1
ATOM 733 N N . ILE A 1 94 ? -3.929 7.180 -3.870 1.00 95.50 94 ILE A N 1
ATOM 734 C CA . ILE A 1 94 ? -3.015 6.287 -3.155 1.00 95.50 94 ILE A CA 1
ATOM 735 C C . ILE A 1 94 ? -3.773 5.757 -1.945 1.00 95.50 94 ILE A C 1
ATOM 737 O O . ILE A 1 94 ? -4.380 6.538 -1.221 1.00 95.50 94 ILE A O 1
ATOM 741 N N . ALA A 1 95 ? -3.747 4.452 -1.706 1.00 97.25 95 ALA A N 1
ATOM 742 C CA . ALA A 1 95 ? -4.314 3.857 -0.501 1.00 97.25 95 ALA A CA 1
ATOM 743 C C . ALA A 1 95 ? -3.187 3.269 0.347 1.00 97.25 95 ALA A C 1
ATOM 745 O O . ALA A 1 95 ? -2.412 2.455 -0.144 1.00 97.25 95 ALA A O 1
ATOM 746 N N . LEU A 1 96 ? -3.090 3.666 1.613 1.00 98.19 96 LEU A N 1
ATOM 747 C CA . LEU A 1 96 ? -2.151 3.094 2.570 1.00 98.19 96 LEU A CA 1
ATOM 748 C C . LEU A 1 96 ? -2.874 2.036 3.403 1.00 98.19 96 LEU A C 1
ATOM 750 O O . LEU A 1 96 ? -3.801 2.351 4.152 1.00 98.19 96 LEU A O 1
ATOM 754 N N . ILE A 1 97 ? -2.414 0.793 3.298 1.00 98.12 97 ILE A N 1
ATOM 755 C CA . ILE A 1 97 ? -2.858 -0.337 4.119 1.00 98.12 97 ILE A CA 1
ATOM 756 C C . ILE A 1 97 ? -1.715 -0.803 5.020 1.00 98.12 97 ILE A C 1
ATOM 758 O O . ILE A 1 97 ? -0.546 -0.492 4.798 1.00 98.12 97 ILE A O 1
ATOM 762 N N . GLY A 1 98 ? -2.043 -1.537 6.074 1.00 96.31 98 GLY A N 1
ATOM 763 C CA . GLY A 1 98 ? -1.060 -2.080 7.005 1.00 96.31 98 GLY A CA 1
ATOM 764 C C . GLY A 1 98 ? -1.579 -2.091 8.430 1.00 96.31 98 GLY A C 1
ATOM 765 O O . GLY A 1 98 ? -2.566 -1.426 8.762 1.00 96.31 98 GLY A O 1
ATOM 766 N N . PHE A 1 99 ? -0.885 -2.827 9.289 1.00 95.88 99 PHE A N 1
ATOM 767 C CA . PHE A 1 99 ? -1.285 -2.989 10.678 1.00 95.88 99 PHE A CA 1
ATOM 768 C C . PHE A 1 99 ? -1.317 -1.651 11.434 1.00 95.88 99 PHE A C 1
ATOM 770 O O . PHE A 1 99 ? -0.739 -0.646 11.016 1.00 95.88 99 PHE A O 1
ATOM 777 N N . MET A 1 100 ? -2.040 -1.585 12.548 1.00 92.25 100 MET A N 1
ATOM 778 C CA . MET A 1 100 ? -1.935 -0.423 13.436 1.00 92.25 100 MET A CA 1
ATOM 779 C C . MET A 1 100 ? -0.477 -0.207 13.874 1.00 92.25 100 MET A C 1
ATOM 781 O O . MET A 1 100 ? 0.276 -1.162 13.999 1.00 92.25 100 MET A O 1
ATOM 785 N N . GLY A 1 101 ? -0.052 1.045 14.052 1.00 91.56 101 GLY A N 1
ATOM 786 C CA . GLY A 1 101 ? 1.346 1.350 14.391 1.00 91.56 101 GLY A CA 1
ATOM 787 C C . GLY A 1 101 ? 2.336 1.328 13.215 1.00 91.56 101 GLY A C 1
ATOM 788 O O . GLY A 1 101 ? 3.491 1.686 13.405 1.00 91.56 101 GLY A O 1
ATOM 789 N N . THR A 1 102 ? 1.920 1.015 11.982 1.00 95.06 102 THR A N 1
ATOM 790 C CA . THR A 1 102 ? 2.821 1.067 10.804 1.00 95.06 102 THR A CA 1
ATOM 791 C C . THR A 1 102 ? 3.049 2.478 10.242 1.00 95.06 102 THR A C 1
ATOM 793 O O . THR A 1 102 ? 3.792 2.649 9.284 1.00 95.06 102 THR A O 1
ATOM 796 N N . GLY A 1 103 ? 2.420 3.507 10.822 1.00 94.06 103 GLY A N 1
ATOM 797 C CA . GLY A 1 103 ? 2.664 4.912 10.465 1.00 94.06 103 GLY A CA 1
ATOM 798 C C . GLY A 1 103 ? 1.784 5.496 9.352 1.00 94.06 103 GLY A C 1
ATOM 799 O O . GLY A 1 103 ? 2.029 6.631 8.955 1.00 94.06 103 GLY A O 1
ATOM 800 N N . LYS A 1 104 ? 0.745 4.781 8.887 1.00 96.88 104 LYS A N 1
ATOM 801 C CA . LYS A 1 104 ? -0.169 5.203 7.795 1.00 96.88 104 LYS A CA 1
ATOM 802 C C . LYS A 1 104 ? -0.601 6.673 7.872 1.00 96.88 104 LYS A C 1
ATOM 804 O O . LYS A 1 104 ? -0.312 7.427 6.952 1.00 96.88 104 LYS A O 1
ATOM 809 N N . SER A 1 105 ? -1.208 7.092 8.982 1.00 93.06 105 SER A N 1
ATOM 810 C CA . SER A 1 105 ? -1.746 8.450 9.169 1.00 93.06 105 SER A CA 1
ATOM 811 C C . SER A 1 105 ? -0.668 9.544 9.172 1.00 93.06 105 SER A C 1
ATOM 813 O O . SER A 1 105 ? -0.939 10.707 8.878 1.00 93.06 105 SER A O 1
ATOM 815 N N . THR A 1 106 ? 0.573 9.206 9.527 1.00 95.44 106 THR A N 1
ATOM 816 C CA . THR A 1 106 ? 1.689 10.161 9.493 1.00 95.44 106 THR A CA 1
ATOM 817 C C . THR A 1 106 ? 2.307 10.210 8.101 1.00 95.44 106 THR A C 1
ATOM 819 O O . THR A 1 106 ? 2.475 11.294 7.551 1.00 95.44 106 THR A O 1
ATOM 822 N N . VAL A 1 107 ? 2.569 9.051 7.493 1.00 97.56 107 VAL A N 1
ATOM 823 C CA . VAL A 1 107 ? 3.105 8.939 6.128 1.00 97.56 107 VAL A CA 1
ATOM 824 C C . VAL A 1 107 ? 2.162 9.578 5.106 1.00 97.56 107 VAL A C 1
ATOM 826 O O . VAL A 1 107 ? 2.623 10.268 4.200 1.00 97.56 107 VAL A O 1
ATOM 829 N N . SER A 1 108 ? 0.845 9.422 5.264 1.00 96.69 108 SER A N 1
ATOM 830 C CA . SER A 1 108 ? -0.138 10.026 4.359 1.00 96.69 108 SER A CA 1
ATOM 831 C C . SER A 1 108 ? -0.095 11.551 4.355 1.00 96.69 108 SER A C 1
ATOM 833 O O . SER A 1 108 ? -0.292 12.151 3.303 1.00 96.69 108 SER A O 1
ATOM 835 N N . ARG A 1 109 ? 0.202 12.186 5.496 1.00 96.31 109 ARG A N 1
ATOM 836 C CA . ARG A 1 109 ? 0.357 13.646 5.592 1.00 96.31 109 ARG A CA 1
ATOM 837 C C . ARG A 1 109 ? 1.596 14.131 4.841 1.00 96.31 109 ARG A C 1
ATOM 839 O O . ARG A 1 109 ? 1.476 15.027 4.014 1.00 96.31 109 ARG A O 1
ATOM 846 N N . TYR A 1 110 ? 2.742 13.477 5.035 1.00 96.31 110 TYR A N 1
ATOM 847 C CA . TYR A 1 110 ? 3.962 13.786 4.274 1.00 96.31 110 TYR A CA 1
ATOM 848 C C . TYR A 1 110 ? 3.779 13.590 2.762 1.00 96.31 110 TYR A C 1
ATOM 850 O O . TYR A 1 110 ? 4.226 14.408 1.953 1.00 96.31 110 TYR A O 1
ATOM 858 N N . LEU A 1 111 ? 3.096 12.514 2.360 1.00 94.56 111 LEU A N 1
ATOM 859 C CA . LEU A 1 111 ? 2.787 12.280 0.951 1.00 94.56 111 LEU A CA 1
ATOM 860 C C . LEU A 1 111 ? 1.817 13.320 0.384 1.00 94.56 111 LEU A C 1
ATOM 862 O O . LEU A 1 111 ? 1.979 13.726 -0.763 1.00 94.56 111 LEU A O 1
ATOM 866 N N . ALA A 1 112 ? 0.827 13.757 1.165 1.00 94.69 112 ALA A N 1
ATOM 867 C CA . ALA A 1 112 ? -0.159 14.742 0.731 1.00 94.69 112 ALA A CA 1
ATOM 868 C C . ALA A 1 112 ? 0.504 16.076 0.377 1.00 94.69 112 ALA A C 1
ATOM 870 O O . ALA A 1 112 ? 0.188 16.656 -0.661 1.00 94.69 112 ALA A O 1
ATOM 871 N N . GLU A 1 113 ? 1.476 16.510 1.181 1.00 91.75 113 GLU A N 1
ATOM 872 C CA . GLU A 1 113 ? 2.292 17.693 0.896 1.00 91.75 113 GLU A CA 1
ATOM 873 C C . GLU A 1 113 ? 3.125 17.510 -0.379 1.00 91.75 113 GLU A C 1
ATOM 875 O O . GLU A 1 113 ? 3.085 18.354 -1.276 1.00 91.75 113 GLU A O 1
ATOM 880 N N . SER A 1 114 ? 3.824 16.377 -0.494 1.00 88.56 114 SER A N 1
ATOM 881 C CA . SER A 1 114 ? 4.739 16.099 -1.611 1.00 88.56 114 SER A CA 1
ATOM 882 C C . SER A 1 114 ? 4.018 15.969 -2.958 1.00 88.56 114 SER A C 1
ATOM 884 O O . SER A 1 114 ? 4.514 16.432 -3.982 1.00 88.56 114 SER A O 1
ATOM 886 N N . LEU A 1 115 ? 2.833 15.354 -2.964 1.00 88.50 115 LEU A N 1
ATOM 887 C CA . LEU A 1 115 ? 2.047 15.065 -4.169 1.00 88.50 115 LEU A CA 1
ATOM 888 C C . LEU A 1 115 ? 0.912 16.068 -4.415 1.00 88.50 115 LEU A C 1
ATOM 890 O O . LEU A 1 115 ? 0.198 15.944 -5.408 1.00 88.50 115 LEU A O 1
ATOM 894 N N . ARG A 1 116 ? 0.723 17.052 -3.524 1.00 91.31 116 ARG A N 1
ATOM 895 C CA . ARG A 1 116 ? -0.402 18.009 -3.551 1.00 91.31 116 ARG A CA 1
ATOM 896 C C . ARG A 1 116 ? -1.771 17.316 -3.591 1.00 91.31 116 ARG A C 1
ATOM 898 O O . ARG A 1 116 ? -2.687 17.741 -4.292 1.00 91.31 116 ARG A O 1
ATOM 905 N N . MET A 1 117 ? -1.897 16.234 -2.830 1.00 94.56 117 MET A N 1
ATOM 906 C CA . MET A 1 117 ? -3.116 15.434 -2.694 1.00 94.56 117 MET A CA 1
ATOM 907 C C . MET A 1 117 ? -3.754 15.677 -1.326 1.00 94.56 117 MET A C 1
ATOM 909 O O . MET A 1 117 ? -3.116 16.177 -0.406 1.00 94.56 117 MET A O 1
ATOM 913 N N . THR A 1 118 ? -5.021 15.309 -1.151 1.00 96.56 118 THR A N 1
ATOM 914 C CA . THR A 1 118 ? -5.666 15.368 0.170 1.00 96.56 118 THR A CA 1
ATOM 915 C C . THR A 1 118 ? -5.477 14.052 0.913 1.00 96.56 118 THR A C 1
ATOM 917 O O . THR A 1 118 ? -5.914 13.013 0.418 1.00 96.56 118 THR A O 1
ATOM 920 N N . SER A 1 119 ? -4.884 14.096 2.107 1.00 97.31 119 SER A N 1
ATOM 921 C CA . SER A 1 119 ? -4.866 12.946 3.017 1.00 97.31 119 SER A CA 1
ATOM 922 C C . SER A 1 119 ? -6.210 12.790 3.727 1.00 97.31 119 SER A C 1
ATOM 924 O O . SER A 1 119 ? -6.767 13.771 4.219 1.00 97.31 119 SER A O 1
ATOM 926 N N . ILE A 1 120 ? -6.721 11.563 3.767 1.00 97.00 120 ILE A N 1
ATOM 927 C CA . ILE A 1 120 ? -7.934 11.168 4.482 1.00 97.00 120 ILE A CA 1
ATOM 928 C C . ILE A 1 120 ? -7.604 9.912 5.286 1.00 97.00 120 ILE A C 1
ATOM 930 O O . ILE A 1 120 ? -7.062 8.950 4.742 1.00 97.00 120 ILE A O 1
ATOM 934 N N . ASP A 1 121 ? -7.933 9.919 6.572 1.00 96.44 121 ASP A N 1
ATOM 935 C CA . ASP A 1 121 ? -7.879 8.739 7.431 1.00 96.44 121 ASP A CA 1
ATOM 936 C C . ASP A 1 121 ? -9.306 8.231 7.650 1.00 96.44 121 ASP A C 1
ATOM 938 O O . ASP A 1 121 ? -10.159 8.979 8.131 1.00 96.44 121 ASP A O 1
ATOM 942 N N . ILE A 1 122 ? -9.574 6.989 7.236 1.00 95.75 122 ILE A N 1
ATOM 943 C CA . ILE A 1 122 ? -10.915 6.396 7.308 1.00 95.75 122 ILE A CA 1
ATOM 944 C C . ILE A 1 122 ? -11.382 6.291 8.758 1.00 95.75 122 ILE A C 1
ATOM 946 O O . ILE A 1 122 ? -12.540 6.591 9.037 1.00 95.75 122 ILE A O 1
ATOM 950 N N . ASP A 1 123 ? -10.485 5.938 9.679 1.00 93.75 123 ASP A N 1
ATOM 951 C CA . ASP A 1 123 ? -10.817 5.808 11.095 1.00 93.75 123 ASP A CA 1
ATOM 952 C C . ASP A 1 123 ? -11.285 7.172 11.642 1.00 93.75 123 ASP A C 1
ATOM 954 O O . ASP A 1 123 ? -12.363 7.274 12.231 1.00 93.75 123 ASP A O 1
ATOM 958 N N . CYS A 1 124 ? -10.549 8.249 11.342 1.00 94.19 124 CYS A N 1
ATOM 959 C CA . CYS A 1 124 ? -10.936 9.607 11.737 1.00 94.19 124 CYS A CA 1
ATOM 960 C C . CYS A 1 124 ? -12.248 10.070 11.089 1.00 94.19 124 CYS A C 1
ATOM 962 O O . CYS A 1 124 ? -13.029 10.786 11.718 1.00 94.19 124 CYS A O 1
ATOM 964 N N . GLU A 1 125 ? -12.503 9.691 9.835 1.00 95.62 125 GLU A N 1
ATOM 965 C CA . GLU A 1 125 ? -13.708 10.121 9.127 1.00 95.62 125 GLU A CA 1
ATOM 966 C C . GLU A 1 125 ? -14.967 9.410 9.640 1.00 95.62 125 GLU A C 1
ATOM 968 O O . GLU A 1 125 ? -16.021 10.042 9.773 1.00 95.62 125 GLU A O 1
ATOM 973 N N . ILE A 1 126 ? -14.841 8.138 10.036 1.00 95.56 126 ILE A N 1
ATOM 974 C CA . ILE A 1 126 ? -15.890 7.401 10.751 1.00 95.56 126 ILE A CA 1
ATOM 975 C C . ILE A 1 126 ? -16.198 8.088 12.085 1.00 95.56 126 ILE A C 1
ATOM 977 O O . ILE A 1 126 ? -17.370 8.358 12.363 1.00 95.56 126 ILE A O 1
ATOM 981 N N . GLU A 1 127 ? -15.181 8.412 12.892 1.00 95.25 127 GLU A N 1
ATOM 982 C CA . GLU A 1 127 ? -15.381 9.088 14.184 1.00 95.25 127 GLU A CA 1
ATOM 983 C C . GLU A 1 127 ? -16.063 10.446 14.009 1.00 95.25 127 GLU A C 1
ATOM 985 O O . GLU A 1 127 ? -17.043 10.755 14.693 1.00 95.25 127 GLU A O 1
ATOM 990 N N . ARG A 1 128 ? -15.599 11.239 13.036 1.00 95.81 128 ARG A N 1
ATOM 991 C CA . ARG A 1 128 ? -16.145 12.566 12.737 1.00 95.81 128 ARG A CA 1
ATOM 992 C C . ARG A 1 128 ? -17.615 12.505 12.321 1.00 95.81 128 ARG A C 1
ATOM 994 O O . ARG A 1 128 ? -18.401 13.343 12.757 1.00 95.81 128 ARG A O 1
ATOM 1001 N N . LYS A 1 129 ? -17.995 11.545 11.471 1.00 94.88 129 LYS A N 1
ATOM 1002 C CA . LYS A 1 129 ? -19.375 11.396 10.975 1.00 94.88 129 LYS A CA 1
ATOM 1003 C C . LYS A 1 129 ? -20.332 10.829 12.023 1.00 94.88 129 LYS A C 1
ATOM 1005 O O . LYS A 1 129 ? -21.498 11.211 12.031 1.00 94.88 129 LYS A O 1
ATOM 1010 N N . ASN A 1 130 ? -19.850 9.949 12.900 1.00 93.81 130 ASN A N 1
ATOM 1011 C CA . ASN A 1 130 ? -20.667 9.334 13.951 1.00 93.81 130 ASN A CA 1
ATOM 1012 C C . ASN A 1 130 ? -20.682 10.140 15.261 1.00 93.81 130 ASN A C 1
ATOM 1014 O O . ASN A 1 130 ? -21.484 9.849 16.147 1.00 93.81 130 ASN A O 1
ATOM 1018 N N . GLY A 1 131 ? -19.783 11.118 15.422 1.00 94.81 131 GLY A N 1
ATOM 1019 C CA . GLY A 1 131 ? -19.627 11.869 16.671 1.00 94.81 131 GLY A CA 1
ATOM 1020 C C . GLY A 1 131 ? -19.240 10.985 17.865 1.00 94.81 131 GLY A C 1
ATOM 1021 O O . GLY A 1 131 ? -19.530 11.341 19.003 1.00 94.81 131 GLY A O 1
ATOM 1022 N N . SER A 1 132 ? -18.646 9.817 17.606 1.00 93.00 132 SER A N 1
ATOM 1023 C CA . SER A 1 132 ? -18.299 8.791 18.597 1.00 93.00 132 SER A CA 1
ATOM 1024 C C . SER A 1 132 ? -16.920 8.226 18.289 1.00 93.00 132 SER A C 1
ATOM 1026 O O . SER A 1 132 ? -16.581 8.060 17.118 1.00 93.00 132 SER A O 1
ATOM 1028 N N . SER A 1 133 ? -16.138 7.903 19.321 1.00 93.69 133 SER A N 1
ATOM 1029 C CA . SER A 1 133 ? -14.832 7.269 19.121 1.00 93.69 133 SER A CA 1
ATOM 1030 C C . SER A 1 133 ? -14.985 5.852 18.563 1.00 93.69 133 SER A C 1
ATOM 1032 O O . SER A 1 133 ? -15.987 5.181 18.821 1.00 93.69 133 SER A O 1
ATOM 1034 N N . ILE A 1 134 ? -13.968 5.337 17.868 1.00 91.44 134 ILE A N 1
ATOM 1035 C CA . ILE A 1 134 ? -13.946 3.934 17.417 1.00 91.44 134 ILE A CA 1
ATOM 1036 C C . ILE A 1 134 ? -14.095 2.982 18.600 1.00 91.44 134 ILE A C 1
ATOM 1038 O O . ILE A 1 134 ? -14.779 1.966 18.499 1.00 91.44 134 ILE A O 1
ATOM 1042 N N . THR A 1 135 ? -13.506 3.324 19.747 1.00 91.19 135 THR A N 1
ATOM 1043 C CA . THR A 1 135 ? -13.649 2.521 20.967 1.00 91.19 135 THR A CA 1
ATOM 1044 C C . THR A 1 135 ? -15.110 2.419 21.405 1.00 91.19 135 THR A C 1
ATOM 1046 O O . THR A 1 135 ? -15.578 1.320 21.710 1.00 91.19 135 THR A O 1
ATOM 1049 N N . ASP A 1 136 ? -15.855 3.525 21.371 1.00 93.25 136 ASP A N 1
ATOM 1050 C CA . ASP A 1 136 ? -17.280 3.533 21.712 1.00 93.25 136 ASP A CA 1
ATOM 1051 C C . ASP A 1 136 ? -18.133 2.837 20.649 1.00 93.25 136 ASP A C 1
ATOM 1053 O O . ASP A 1 136 ? -19.065 2.113 20.994 1.00 93.25 136 ASP A O 1
ATOM 1057 N N . ILE A 1 137 ? -17.797 2.990 19.365 1.00 93.88 137 ILE A N 1
ATOM 1058 C CA . ILE A 1 137 ? -18.478 2.295 18.264 1.00 93.88 137 ILE A CA 1
ATOM 1059 C C . ILE A 1 137 ? -18.334 0.778 18.430 1.00 93.88 137 ILE A C 1
ATOM 1061 O O . ILE A 1 137 ? -19.337 0.068 18.412 1.00 93.88 137 ILE A O 1
ATOM 1065 N N . PHE A 1 138 ? -17.120 0.274 18.667 1.00 92.62 138 PHE A N 1
ATOM 1066 C CA . PHE A 1 138 ? -16.894 -1.154 18.914 1.00 92.62 138 PHE A CA 1
ATOM 1067 C C . PHE A 1 138 ? -17.650 -1.642 20.153 1.00 92.62 138 PHE A C 1
ATOM 1069 O O . PHE A 1 138 ? -18.264 -2.705 20.115 1.00 92.62 138 PHE A O 1
ATOM 1076 N N . LYS A 1 139 ? -17.635 -0.863 21.240 1.00 92.25 139 LYS A N 1
ATOM 1077 C CA . LYS A 1 139 ? -18.298 -1.225 22.497 1.00 92.25 139 LYS A CA 1
ATOM 1078 C C . LYS A 1 139 ? -19.824 -1.261 22.378 1.00 92.25 139 LYS A C 1
ATOM 1080 O O . LYS A 1 139 ? -20.448 -2.159 22.936 1.00 92.25 139 LYS A O 1
ATOM 1085 N N . ASN A 1 140 ? -20.418 -0.288 21.691 1.00 94.56 140 ASN A N 1
ATOM 1086 C CA . ASN A 1 140 ? -21.870 -0.099 21.658 1.00 94.56 140 ASN A CA 1
ATOM 1087 C C . ASN A 1 140 ? -22.537 -0.803 20.468 1.00 94.56 140 ASN A C 1
ATOM 1089 O O . ASN A 1 140 ? -23.670 -1.260 20.593 1.00 94.56 140 ASN A O 1
ATOM 1093 N N . LEU A 1 141 ? -21.861 -0.870 19.315 1.00 93.56 141 LEU A N 1
ATOM 1094 C CA . LEU A 1 141 ? -22.428 -1.348 18.045 1.00 93.56 141 LEU A CA 1
ATOM 1095 C C . LEU A 1 141 ? -21.762 -2.629 17.518 1.00 93.56 141 LEU A C 1
ATOM 1097 O O . LEU A 1 141 ? -22.289 -3.245 16.586 1.00 93.56 141 LEU A O 1
ATOM 1101 N N . GLY A 1 142 ? -20.627 -3.026 18.098 1.00 93.25 142 GLY A N 1
ATOM 1102 C CA . GLY A 1 142 ? -19.860 -4.202 17.696 1.00 93.25 142 GLY A CA 1
ATOM 1103 C C . GLY A 1 142 ? -18.982 -3.986 16.459 1.00 93.25 142 GLY A C 1
ATOM 1104 O O . GLY A 1 142 ? -19.138 -3.027 15.698 1.00 93.25 142 GLY A O 1
ATOM 1105 N N . GLU A 1 143 ? -18.051 -4.919 16.247 1.00 91.81 143 GLU A N 1
ATOM 1106 C CA . GLU A 1 143 ? -17.098 -4.874 15.131 1.00 91.81 143 GLU A CA 1
ATOM 1107 C C . GLU A 1 143 ? -17.795 -4.934 13.766 1.00 91.81 143 GLU A C 1
ATOM 1109 O O . GLU A 1 143 ? -17.450 -4.155 12.883 1.00 91.81 143 GLU A O 1
ATOM 1114 N N . ASP A 1 144 ? -18.815 -5.778 13.593 1.00 92.56 144 ASP A N 1
ATOM 1115 C CA . ASP A 1 144 ? -19.526 -5.910 12.312 1.00 92.56 144 ASP A CA 1
ATOM 1116 C C . ASP A 1 144 ? -20.132 -4.582 11.837 1.00 92.56 144 ASP A C 1
ATOM 1118 O O . ASP A 1 144 ? -20.122 -4.260 10.647 1.00 92.56 144 ASP A O 1
ATOM 1122 N N . SER A 1 145 ? -20.647 -3.778 12.769 1.00 94.50 145 SER A N 1
ATOM 1123 C CA . SER A 1 145 ? -21.178 -2.450 12.457 1.00 94.50 145 SER A CA 1
ATOM 1124 C C . SER A 1 145 ? -20.067 -1.490 12.046 1.00 94.50 145 SER A C 1
ATOM 1126 O O . SER A 1 145 ? -20.229 -0.789 11.049 1.00 94.50 145 SER A O 1
ATOM 1128 N N . PHE A 1 146 ? -18.925 -1.510 12.740 1.00 94.31 146 PHE A N 1
ATOM 1129 C CA . PHE A 1 146 ? -17.748 -0.744 12.334 1.00 94.31 146 PHE A CA 1
ATOM 1130 C C . PHE A 1 146 ? -17.254 -1.155 10.940 1.00 94.31 146 PHE A C 1
ATOM 1132 O O . PHE A 1 146 ? -16.982 -0.290 10.114 1.00 94.31 146 PHE A O 1
ATOM 1139 N N . ARG A 1 147 ? -17.205 -2.456 10.629 1.00 93.50 147 ARG A N 1
ATOM 1140 C CA . ARG A 1 147 ? -16.772 -2.954 9.311 1.00 93.50 147 ARG A CA 1
ATOM 1141 C C . ARG A 1 147 ? -17.689 -2.491 8.182 1.00 93.50 147 ARG A C 1
ATOM 1143 O O . ARG A 1 147 ? -17.196 -2.137 7.117 1.00 93.50 147 ARG A O 1
ATOM 1150 N N . ARG A 1 148 ? -19.004 -2.425 8.417 1.00 94.25 148 ARG A N 1
ATOM 1151 C CA . ARG A 1 148 ? -19.955 -1.843 7.452 1.00 94.25 148 ARG A CA 1
ATOM 1152 C C . ARG A 1 148 ? -19.738 -0.343 7.244 1.00 94.25 148 ARG A C 1
ATOM 1154 O O . ARG A 1 148 ? -19.856 0.133 6.119 1.00 94.25 148 ARG A O 1
ATOM 1161 N N . MET A 1 149 ? -19.418 0.397 8.308 1.00 95.38 149 MET A N 1
ATOM 1162 C CA . MET A 1 149 ? -19.064 1.819 8.202 1.00 95.38 149 MET A CA 1
ATOM 1163 C C . MET A 1 149 ? -17.757 2.001 7.419 1.00 95.38 149 MET A C 1
ATOM 1165 O O . MET A 1 149 ? -17.707 2.818 6.507 1.00 95.38 149 MET A O 1
ATOM 1169 N N . GLU A 1 150 ? -16.732 1.199 7.720 1.00 95.31 150 GLU A N 1
ATOM 1170 C CA . GLU A 1 150 ? -15.442 1.189 7.016 1.00 95.31 150 GLU A CA 1
ATOM 1171 C C . GLU A 1 150 ? -15.617 0.890 5.522 1.00 95.31 150 GLU A C 1
ATOM 1173 O O . GLU A 1 150 ? -15.058 1.598 4.686 1.00 95.31 150 GLU A O 1
ATOM 1178 N N . GLU A 1 151 ? -16.446 -0.096 5.171 1.00 95.06 151 GLU A N 1
ATOM 1179 C CA . GLU A 1 151 ? -16.787 -0.390 3.778 1.00 95.06 151 GLU A CA 1
ATOM 1180 C C . GLU A 1 151 ? -17.449 0.808 3.084 1.00 95.06 151 GLU A C 1
ATOM 1182 O O . GLU A 1 151 ? -17.005 1.208 2.008 1.00 95.06 151 GLU A O 1
ATOM 1187 N N . HIS A 1 152 ? -18.455 1.420 3.714 1.00 95.06 152 HIS A N 1
ATOM 1188 C CA . HIS A 1 152 ? -19.154 2.576 3.153 1.00 95.06 152 HIS A CA 1
ATOM 1189 C C . HIS A 1 152 ? -18.221 3.771 2.905 1.00 95.06 152 HIS A C 1
ATOM 1191 O O . HIS A 1 152 ? -18.303 4.426 1.864 1.00 95.06 152 HIS A O 1
ATOM 1197 N N . GLU A 1 153 ? -17.311 4.049 3.840 1.00 95.56 153 GLU A N 1
ATOM 1198 C CA . GLU A 1 153 ? -16.331 5.126 3.693 1.00 95.56 153 GLU A CA 1
ATOM 1199 C C . GLU A 1 153 ? -15.319 4.835 2.582 1.00 95.56 153 GLU A C 1
ATOM 1201 O O . GLU A 1 153 ? -15.019 5.715 1.771 1.00 95.56 153 GLU A O 1
ATOM 1206 N N . ILE A 1 154 ? -14.832 3.593 2.483 1.00 94.88 154 ILE A N 1
ATOM 1207 C CA . ILE A 1 154 ? -13.959 3.179 1.379 1.00 94.88 154 ILE A CA 1
ATOM 1208 C C . ILE A 1 154 ? -14.664 3.385 0.036 1.00 94.88 154 ILE A C 1
ATOM 1210 O O . ILE A 1 154 ? -14.061 3.934 -0.885 1.00 94.88 154 ILE A O 1
ATOM 1214 N N . ASP A 1 155 ? -15.935 3.008 -0.071 1.00 92.06 155 ASP A N 1
ATOM 1215 C CA . ASP A 1 155 ? -16.713 3.143 -1.303 1.00 92.06 155 ASP A CA 1
ATOM 1216 C C . ASP A 1 155 ? -16.888 4.598 -1.730 1.00 92.06 155 ASP A C 1
ATOM 1218 O O . ASP A 1 155 ? -16.698 4.936 -2.903 1.00 92.06 155 ASP A O 1
ATOM 1222 N N . ALA A 1 156 ? -17.205 5.470 -0.771 1.00 92.75 156 ALA A N 1
ATOM 1223 C CA . ALA A 1 156 ? -17.361 6.897 -1.012 1.00 92.75 156 ALA A CA 1
ATOM 1224 C C . ALA A 1 156 ? -16.054 7.547 -1.498 1.00 92.75 156 ALA A C 1
ATOM 1226 O O . ALA A 1 156 ? -16.082 8.467 -2.318 1.00 92.75 156 ALA A O 1
ATOM 1227 N N . LEU A 1 157 ? -14.904 7.067 -1.012 1.00 92.94 157 LEU A N 1
ATOM 1228 C CA . LEU A 1 157 ? -13.588 7.619 -1.336 1.00 92.94 157 LEU A CA 1
ATOM 1229 C C . LEU A 1 157 ? -12.956 6.998 -2.588 1.00 92.94 157 LEU A C 1
ATOM 1231 O O . LEU A 1 157 ? -12.243 7.697 -3.313 1.00 92.94 157 LEU A O 1
ATOM 1235 N N . ALA A 1 158 ? -13.216 5.720 -2.873 1.00 88.50 158 ALA A N 1
ATOM 1236 C CA . ALA A 1 158 ? -12.593 4.984 -3.975 1.00 88.50 158 ALA A CA 1
ATOM 1237 C C . ALA A 1 158 ? -12.869 5.626 -5.347 1.00 88.50 158 ALA A C 1
ATOM 1239 O O . ALA A 1 158 ? -11.988 5.645 -6.212 1.00 88.50 158 ALA A O 1
ATOM 1240 N N . GLY A 1 159 ? -14.060 6.208 -5.532 1.00 85.50 159 GLY A N 1
ATOM 1241 C CA . GLY A 1 159 ? -14.458 6.899 -6.764 1.00 85.50 159 GLY A CA 1
ATOM 1242 C C . GLY A 1 159 ? -13.890 8.314 -6.935 1.00 85.50 159 GLY A C 1
ATOM 1243 O O . GLY A 1 159 ? -13.989 8.886 -8.020 1.00 85.50 159 GLY A O 1
ATOM 1244 N N . LEU A 1 160 ? -13.292 8.899 -5.891 1.00 92.19 160 LEU A N 1
ATOM 1245 C CA . LEU A 1 160 ? -12.724 10.248 -5.952 1.00 92.19 160 LEU A CA 1
ATOM 1246 C C . LEU A 1 160 ? -11.347 10.253 -6.629 1.00 92.19 160 LEU A C 1
ATOM 1248 O O . LEU A 1 160 ? -10.853 9.240 -7.114 1.00 92.19 160 LEU A O 1
ATOM 1252 N N . SER A 1 161 ? -10.718 11.419 -6.726 1.00 92.31 161 SER A N 1
ATOM 1253 C CA . SER A 1 161 ? -9.385 11.592 -7.313 1.00 92.31 161 SER A CA 1
ATOM 1254 C C . SER A 1 161 ? -8.548 12.529 -6.448 1.00 92.31 161 SER A C 1
ATOM 1256 O O . SER A 1 161 ? -9.105 13.374 -5.744 1.00 92.31 161 SER A O 1
ATOM 1258 N N . GLY A 1 162 ? -7.223 12.396 -6.506 1.00 92.88 162 GLY A N 1
ATOM 1259 C CA . GLY A 1 162 ? -6.298 13.237 -5.751 1.00 92.88 162 GLY A CA 1
ATOM 1260 C C . GLY A 1 162 ? -6.306 12.952 -4.247 1.00 92.88 162 GLY A C 1
ATOM 1261 O O . GLY A 1 162 ? -6.065 13.868 -3.459 1.00 92.88 162 GLY A O 1
ATOM 1262 N N . ARG A 1 163 ? -6.631 11.719 -3.827 1.00 96.19 163 ARG A N 1
ATOM 1263 C CA . ARG A 1 163 ? -6.722 11.327 -2.408 1.00 96.19 163 ARG A CA 1
ATOM 1264 C C . ARG A 1 163 ? -5.617 10.368 -1.980 1.00 96.19 163 ARG A C 1
ATOM 1266 O O . ARG A 1 163 ? -5.263 9.452 -2.719 1.00 96.19 163 ARG A O 1
ATOM 1273 N N . ILE A 1 164 ? -5.135 10.554 -0.755 1.00 97.00 164 ILE A N 1
ATOM 1274 C CA . ILE A 1 164 ? -4.298 9.593 -0.034 1.00 97.00 164 ILE A CA 1
ATOM 1275 C C . ILE A 1 164 ? -5.132 9.021 1.103 1.00 97.00 164 ILE A C 1
ATOM 1277 O O . ILE A 1 164 ? -5.421 9.714 2.072 1.00 97.00 164 ILE A O 1
ATOM 1281 N N . ILE A 1 165 ? -5.553 7.773 0.960 1.00 97.44 165 ILE A N 1
ATOM 1282 C CA . ILE A 1 165 ? -6.542 7.122 1.814 1.00 97.44 165 ILE A CA 1
ATOM 1283 C C . ILE A 1 165 ? -5.807 6.209 2.794 1.00 97.44 165 ILE A C 1
ATOM 1285 O O . ILE A 1 165 ? -5.291 5.163 2.408 1.00 97.44 165 ILE A O 1
ATOM 1289 N N . SER A 1 166 ? -5.742 6.592 4.065 1.00 97.38 166 SER A N 1
ATOM 1290 C CA . SER A 1 166 ? -5.220 5.738 5.137 1.00 97.38 166 SER A CA 1
ATOM 1291 C C . SER A 1 166 ? -6.344 4.833 5.626 1.00 97.38 166 SER A C 1
ATOM 1293 O O . SER A 1 166 ? -7.340 5.316 6.160 1.00 97.38 166 SER A O 1
ATOM 1295 N N . CYS A 1 167 ? -6.204 3.529 5.402 1.00 96.06 167 CYS A N 1
ATOM 1296 C CA . CYS A 1 167 ? -7.222 2.547 5.769 1.00 96.06 167 CYS A CA 1
ATOM 1297 C C . CYS A 1 167 ? -7.016 2.035 7.194 1.00 96.06 167 CYS A C 1
ATOM 1299 O O . CYS A 1 167 ? -5.875 1.930 7.657 1.00 96.06 167 CYS A O 1
ATOM 1301 N N . GLY A 1 168 ? -8.102 1.634 7.856 1.00 92.19 168 GLY A N 1
ATOM 1302 C CA . GLY A 1 168 ? -8.037 0.924 9.126 1.00 92.19 168 GLY A CA 1
ATOM 1303 C C . GLY A 1 168 ? -7.267 -0.394 8.992 1.00 92.19 168 GLY A C 1
ATOM 1304 O O . GLY A 1 168 ? -7.210 -1.027 7.934 1.00 92.19 168 GLY A O 1
ATOM 1305 N N . GLY A 1 169 ? -6.650 -0.851 10.084 1.00 92.06 169 GLY A N 1
ATOM 1306 C CA . GLY A 1 169 ? -5.829 -2.074 10.070 1.00 92.06 169 GLY A CA 1
ATOM 1307 C C . GLY A 1 169 ? -6.612 -3.371 9.808 1.00 92.06 169 GLY A C 1
ATOM 1308 O O . GLY A 1 169 ? -6.008 -4.439 9.754 1.00 92.06 169 GLY A O 1
ATOM 1309 N N . GLY A 1 170 ? -7.943 -3.314 9.731 1.00 93.19 170 GLY A N 1
ATOM 1310 C CA . GLY A 1 170 ? -8.807 -4.446 9.386 1.00 93.19 170 GLY A CA 1
ATOM 1311 C C . GLY A 1 170 ? -9.434 -4.350 7.993 1.00 93.19 170 GLY A C 1
ATOM 1312 O O . GLY A 1 170 ? -9.999 -5.344 7.548 1.00 93.19 170 GLY A O 1
ATOM 1313 N N . ALA A 1 171 ? -9.280 -3.225 7.283 1.00 94.12 171 ALA A N 1
ATOM 1314 C CA . ALA A 1 171 ? -9.909 -2.987 5.981 1.00 94.12 171 ALA A CA 1
ATOM 1315 C C . ALA A 1 171 ? -9.630 -4.100 4.956 1.00 94.12 171 ALA A C 1
ATOM 1317 O O . ALA A 1 171 ? -10.500 -4.472 4.174 1.00 94.12 171 ALA A O 1
ATOM 1318 N N . VAL A 1 172 ? -8.426 -4.681 4.994 1.00 95.06 172 VAL A N 1
ATOM 1319 C CA . VAL A 1 172 ? -7.991 -5.747 4.073 1.00 95.06 172 VAL A CA 1
ATOM 1320 C C . VAL A 1 172 ? -8.770 -7.058 4.196 1.00 95.06 172 VAL A C 1
ATOM 1322 O O . VAL A 1 172 ? -8.690 -7.898 3.302 1.00 95.06 172 VAL A O 1
ATOM 1325 N N . LEU A 1 173 ? -9.528 -7.244 5.279 1.00 94.38 173 LEU A N 1
ATOM 1326 C CA . LEU A 1 173 ? -10.389 -8.413 5.459 1.00 94.38 173 LEU A CA 1
ATOM 1327 C C . LEU A 1 173 ? -11.630 -8.350 4.555 1.00 94.38 173 LEU A C 1
ATOM 1329 O O . LEU A 1 173 ? -12.186 -9.391 4.208 1.00 94.38 173 LEU A O 1
ATOM 1333 N N . ASN A 1 174 ? -12.043 -7.152 4.123 1.00 94.75 174 ASN A N 1
ATOM 1334 C CA . ASN A 1 174 ? -13.127 -6.984 3.163 1.00 94.75 174 ASN A CA 1
ATOM 1335 C C . ASN A 1 174 ? -12.569 -6.922 1.735 1.00 94.75 174 ASN A C 1
ATOM 1337 O O . ASN A 1 174 ? -12.123 -5.879 1.247 1.00 94.75 174 ASN A O 1
ATOM 1341 N N . LYS A 1 175 ? -12.630 -8.060 1.036 1.00 93.06 175 LYS A N 1
ATOM 1342 C CA . LYS A 1 175 ? -12.160 -8.170 -0.349 1.00 93.06 175 LYS A CA 1
ATOM 1343 C C . LYS A 1 175 ? -12.865 -7.180 -1.286 1.00 93.06 175 LYS A C 1
ATOM 1345 O O . LYS A 1 175 ? -12.203 -6.582 -2.126 1.00 93.06 175 LYS A O 1
ATOM 1350 N N . ALA A 1 176 ? -14.173 -6.966 -1.130 1.00 93.44 176 ALA A N 1
ATOM 1351 C CA . ALA A 1 176 ? -14.930 -6.071 -2.005 1.00 93.44 176 ALA A CA 1
ATOM 1352 C C . ALA A 1 176 ? -14.484 -4.607 -1.859 1.00 93.44 176 ALA A C 1
ATOM 1354 O O . ALA A 1 176 ? -14.389 -3.893 -2.859 1.00 93.44 176 ALA A O 1
ATOM 1355 N N . SER A 1 177 ? -14.166 -4.165 -0.638 1.00 94.12 177 SER A N 1
ATOM 1356 C CA . SER A 1 177 ? -13.575 -2.843 -0.393 1.00 94.12 177 SER A CA 1
ATOM 1357 C C . SER A 1 177 ? -12.194 -2.716 -1.043 1.00 94.12 177 SER A C 1
ATOM 1359 O O . SER A 1 177 ? -11.897 -1.707 -1.685 1.00 94.12 177 SER A O 1
ATOM 1361 N N . MET A 1 178 ? -11.349 -3.746 -0.925 1.00 95.31 178 MET A N 1
ATOM 1362 C CA . MET A 1 178 ? -10.009 -3.734 -1.526 1.00 95.31 178 MET A CA 1
ATOM 1363 C C . MET A 1 178 ? -10.061 -3.750 -3.052 1.00 95.31 178 MET A C 1
ATOM 1365 O O . MET A 1 178 ? -9.337 -2.988 -3.689 1.00 95.31 178 MET A O 1
ATOM 1369 N N . ASP A 1 179 ? -10.946 -4.550 -3.645 1.00 92.69 179 ASP A N 1
ATOM 1370 C CA . ASP A 1 179 ? -11.153 -4.590 -5.093 1.00 92.69 179 ASP A CA 1
ATOM 1371 C C . ASP A 1 179 ? -11.594 -3.213 -5.618 1.00 92.69 179 ASP A C 1
ATOM 1373 O O . ASP A 1 179 ? -11.074 -2.749 -6.634 1.00 92.69 179 ASP A O 1
ATOM 1377 N N . ARG A 1 180 ? -12.474 -2.510 -4.891 1.00 91.81 180 ARG A N 1
ATOM 1378 C CA . ARG A 1 180 ? -12.897 -1.139 -5.223 1.00 91.81 180 ARG A CA 1
ATOM 1379 C C . ARG A 1 180 ? -11.758 -0.128 -5.121 1.00 91.81 180 ARG A C 1
ATOM 1381 O O . ARG A 1 180 ? -11.555 0.639 -6.061 1.00 91.81 180 ARG A O 1
ATOM 1388 N N . LEU A 1 181 ? -10.953 -0.159 -4.054 1.00 92.62 181 LEU A N 1
ATOM 1389 C CA . LEU A 1 181 ? -9.751 0.683 -3.971 1.00 92.62 181 LEU A CA 1
ATOM 1390 C C . LEU A 1 181 ? -8.800 0.401 -5.133 1.00 92.62 181 LEU A C 1
ATOM 1392 O O . LEU A 1 181 ? -8.339 1.330 -5.790 1.00 92.62 181 LEU A O 1
ATOM 1396 N N . ARG A 1 182 ? -8.541 -0.871 -5.447 1.00 91.81 182 ARG A N 1
ATOM 1397 C CA . ARG A 1 182 ? -7.598 -1.273 -6.499 1.00 91.81 182 ARG A CA 1
ATOM 1398 C C . ARG A 1 182 ? -8.015 -0.826 -7.901 1.00 91.81 182 ARG A C 1
ATOM 1400 O O . ARG A 1 182 ? -7.145 -0.769 -8.769 1.00 91.81 182 ARG A O 1
ATOM 1407 N N . GLN A 1 183 ? -9.278 -0.473 -8.140 1.00 89.88 183 GLN A N 1
ATOM 1408 C CA . GLN A 1 183 ? -9.715 0.067 -9.433 1.00 89.88 183 GLN A CA 1
ATOM 1409 C C . GLN A 1 183 ? -9.136 1.460 -9.723 1.00 89.88 183 GLN A C 1
ATOM 1411 O O . GLN A 1 183 ? -8.892 1.778 -10.883 1.00 89.88 183 GLN A O 1
ATOM 1416 N N . ASN A 1 184 ? -8.891 2.284 -8.696 1.00 90.69 184 ASN A N 1
ATOM 1417 C CA . ASN A 1 184 ? -8.540 3.701 -8.881 1.00 90.69 184 ASN A CA 1
ATOM 1418 C C . ASN A 1 184 ? -7.443 4.224 -7.927 1.00 90.69 184 ASN A C 1
ATOM 1420 O O . ASN A 1 184 ? -6.955 5.343 -8.087 1.00 90.69 184 ASN A O 1
ATOM 1424 N N . ALA A 1 185 ? -7.014 3.420 -6.954 1.00 93.69 185 ALA A N 1
ATOM 1425 C CA . ALA A 1 185 ? -5.937 3.729 -6.022 1.00 93.69 185 ALA A CA 1
ATOM 1426 C C . ALA A 1 185 ? -4.777 2.742 -6.150 1.00 93.69 185 ALA A C 1
ATOM 1428 O O . ALA A 1 185 ? -4.993 1.531 -6.274 1.00 93.69 185 ALA A O 1
ATOM 1429 N N . THR A 1 186 ? -3.544 3.241 -6.115 1.00 93.56 186 THR A N 1
ATOM 1430 C CA . THR A 1 186 ? -2.377 2.375 -5.918 1.00 93.56 186 THR A CA 1
ATOM 1431 C C . THR A 1 186 ? -2.317 1.997 -4.457 1.00 93.56 186 THR A C 1
ATOM 1433 O O . THR A 1 186 ? -2.240 2.870 -3.590 1.00 93.56 186 THR A O 1
ATOM 1436 N N . VAL A 1 187 ? -2.396 0.699 -4.185 1.0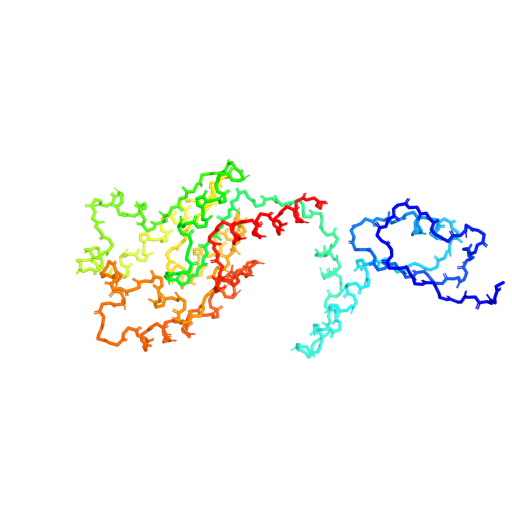0 96.06 187 VAL A N 1
ATOM 1437 C CA . VAL A 1 187 ? -2.483 0.196 -2.816 1.00 96.06 187 VAL A CA 1
ATOM 1438 C C . VAL A 1 187 ? -1.081 -0.090 -2.294 1.00 96.06 187 VAL A C 1
ATOM 1440 O O . VAL A 1 187 ? -0.368 -0.929 -2.834 1.00 96.06 187 VAL A O 1
ATOM 1443 N N . ILE A 1 188 ? -0.676 0.604 -1.239 1.00 97.12 188 ILE A N 1
ATOM 1444 C CA . ILE A 1 188 ? 0.658 0.513 -0.652 1.00 97.12 188 ILE A CA 1
ATOM 1445 C C . ILE A 1 188 ? 0.537 -0.080 0.740 1.00 97.12 188 ILE A C 1
ATOM 1447 O O . ILE A 1 188 ? -0.094 0.496 1.628 1.00 97.12 188 ILE A O 1
ATOM 1451 N N . TRP A 1 189 ? 1.171 -1.227 0.939 1.00 98.19 189 TRP A N 1
ATOM 1452 C CA . TRP A 1 189 ? 1.269 -1.852 2.242 1.00 98.19 189 TRP A CA 1
ATOM 1453 C C . TRP A 1 189 ? 2.478 -1.320 3.007 1.00 98.19 189 TRP A C 1
ATOM 1455 O O . TRP A 1 189 ? 3.628 -1.576 2.653 1.00 98.19 189 TRP A O 1
ATOM 1465 N N . LEU A 1 190 ? 2.203 -0.602 4.094 1.00 98.06 190 LEU A N 1
ATOM 1466 C CA . LEU A 1 190 ? 3.190 -0.257 5.108 1.00 98.06 190 LEU A CA 1
ATOM 1467 C C . LEU A 1 190 ? 3.343 -1.432 6.074 1.00 98.06 190 LEU A C 1
ATOM 1469 O O . LEU A 1 190 ? 2.467 -1.678 6.910 1.00 98.06 190 LEU A O 1
ATOM 1473 N N . ASN A 1 191 ? 4.449 -2.156 5.938 1.00 96.00 191 ASN A N 1
ATOM 1474 C CA . ASN A 1 191 ? 4.790 -3.307 6.761 1.00 96.00 191 ASN A CA 1
ATOM 1475 C C . ASN A 1 191 ? 5.709 -2.899 7.923 1.00 96.00 191 ASN A C 1
ATOM 1477 O O . ASN A 1 191 ? 6.561 -2.025 7.766 1.00 96.00 191 ASN A O 1
ATOM 1481 N N . ALA A 1 192 ? 5.545 -3.525 9.084 1.00 94.62 192 ALA A N 1
ATOM 1482 C CA . ALA A 1 192 ? 6.418 -3.339 10.240 1.00 94.62 192 ALA A CA 1
ATOM 1483 C C . ALA A 1 192 ? 6.482 -4.625 11.066 1.00 94.62 192 ALA A C 1
ATOM 1485 O O . ALA A 1 192 ? 5.490 -5.353 11.163 1.00 94.62 192 ALA A O 1
ATOM 1486 N N . GLY A 1 193 ? 7.627 -4.868 11.691 1.00 92.75 193 GLY A N 1
ATOM 1487 C CA . GLY A 1 193 ? 7.810 -5.922 12.673 1.00 92.75 193 GLY A CA 1
ATOM 1488 C C . GLY A 1 193 ? 7.073 -5.641 13.985 1.00 92.75 193 GLY A C 1
ATOM 1489 O O . GLY A 1 193 ? 6.705 -4.507 14.308 1.00 92.75 193 GLY A O 1
ATOM 1490 N N . VAL A 1 194 ? 6.888 -6.700 14.776 1.00 94.56 194 VAL A N 1
ATOM 1491 C CA . VAL A 1 194 ? 6.199 -6.663 16.079 1.00 94.56 194 VAL A CA 1
ATOM 1492 C C . VAL A 1 194 ? 6.844 -5.651 17.027 1.00 94.56 194 VAL A C 1
ATOM 1494 O O . VAL A 1 194 ? 6.125 -4.886 17.662 1.00 94.56 194 VAL A O 1
ATOM 1497 N N . GLU A 1 195 ? 8.179 -5.593 17.083 1.00 94.19 195 GLU A N 1
ATOM 1498 C CA . GLU A 1 195 ? 8.903 -4.652 17.953 1.00 94.19 195 GLU A CA 1
ATOM 1499 C C . GLU A 1 195 ? 8.612 -3.195 17.594 1.00 94.19 195 GLU A C 1
ATOM 1501 O O . GLU A 1 195 ? 8.252 -2.397 18.457 1.00 94.19 195 GLU A O 1
ATOM 1506 N N . THR A 1 196 ? 8.691 -2.849 16.307 1.00 94.12 196 THR A N 1
ATOM 1507 C CA . THR A 1 196 ? 8.393 -1.495 15.829 1.00 94.12 196 THR A CA 1
ATOM 1508 C C . THR A 1 196 ? 6.937 -1.120 16.099 1.00 94.12 196 THR A C 1
ATOM 1510 O O . THR A 1 196 ? 6.652 0.007 16.509 1.00 94.12 196 THR A O 1
ATOM 1513 N N . ILE A 1 197 ? 6.004 -2.060 15.922 1.00 94.56 197 ILE A N 1
ATOM 1514 C CA . ILE A 1 197 ? 4.586 -1.851 16.235 1.00 94.56 197 ILE A CA 1
ATOM 1515 C C . ILE A 1 197 ? 4.394 -1.607 17.736 1.00 94.56 197 ILE A C 1
ATOM 1517 O O . ILE A 1 197 ? 3.741 -0.633 18.110 1.00 94.56 197 ILE A O 1
ATOM 1521 N N . LEU A 1 198 ? 4.977 -2.446 18.596 1.00 93.31 198 LEU A N 1
ATOM 1522 C CA . LEU A 1 198 ? 4.906 -2.296 20.051 1.00 93.31 198 LEU A CA 1
ATOM 1523 C C . LEU A 1 198 ? 5.479 -0.952 20.504 1.00 93.31 198 LEU A C 1
ATOM 1525 O O . LEU A 1 198 ? 4.837 -0.252 21.283 1.00 93.31 198 LEU A O 1
ATOM 1529 N N . GLN A 1 199 ? 6.640 -0.564 19.975 1.00 93.12 199 GLN A N 1
ATOM 1530 C CA . GLN A 1 199 ? 7.289 0.703 20.298 1.00 93.12 199 GLN A CA 1
ATOM 1531 C C . GLN A 1 199 ? 6.425 1.906 19.896 1.00 93.12 199 GLN A C 1
ATOM 1533 O O . GLN A 1 199 ? 6.263 2.837 20.682 1.00 93.12 199 GLN A O 1
ATOM 1538 N N . ARG A 1 200 ? 5.848 1.891 18.687 1.00 92.31 200 ARG A N 1
ATOM 1539 C CA . ARG A 1 200 ? 5.045 3.010 18.164 1.00 92.31 200 ARG A CA 1
ATOM 1540 C C . ARG A 1 200 ? 3.671 3.119 18.809 1.00 92.31 200 ARG A C 1
ATOM 1542 O O . ARG A 1 200 ? 3.175 4.225 18.994 1.00 92.31 200 ARG A O 1
ATOM 1549 N N . ILE A 1 201 ? 3.034 1.990 19.113 1.00 88.94 201 ILE A N 1
ATOM 1550 C CA . ILE A 1 201 ? 1.727 1.988 19.776 1.00 88.94 201 ILE A CA 1
ATOM 1551 C C . ILE A 1 201 ? 1.893 2.273 21.276 1.00 88.94 201 ILE A C 1
ATOM 1553 O O . ILE A 1 201 ? 1.035 2.917 21.881 1.00 88.94 201 ILE A O 1
ATOM 1557 N N . GLY A 1 202 ? 2.972 1.792 21.896 1.00 85.88 202 GLY A N 1
ATOM 1558 C CA . GLY A 1 202 ? 3.192 1.909 23.333 1.00 85.88 202 GLY A CA 1
ATOM 1559 C C . GLY A 1 202 ? 1.973 1.434 24.132 1.00 85.88 202 GLY A C 1
ATOM 1560 O O . GLY A 1 202 ? 1.397 0.375 23.857 1.00 85.88 202 GLY A O 1
ATOM 1561 N N . ASN A 1 203 ? 1.533 2.267 25.078 1.00 79.19 203 ASN A N 1
ATOM 1562 C CA . ASN A 1 203 ? 0.382 2.013 25.953 1.00 79.19 203 ASN A CA 1
ATOM 1563 C C . ASN A 1 203 ? -0.940 2.616 25.449 1.00 79.19 203 ASN A C 1
ATOM 1565 O O . ASN A 1 203 ? -1.877 2.780 26.230 1.00 79.19 203 ASN A O 1
ATOM 1569 N N . ASP A 1 204 ? -1.036 2.951 24.161 1.00 80.50 204 ASP A N 1
ATOM 1570 C CA . ASP A 1 204 ? -2.260 3.480 23.562 1.00 80.50 204 ASP A CA 1
ATOM 1571 C C . ASP A 1 204 ? -3.442 2.506 23.757 1.00 80.50 204 ASP A C 1
ATOM 1573 O O . ASP A 1 204 ? -3.391 1.337 23.345 1.00 80.50 204 ASP A O 1
ATOM 1577 N N . ARG A 1 205 ? -4.491 3.001 24.431 1.00 76.44 205 ARG A N 1
ATOM 1578 C CA . ARG A 1 205 ? -5.736 2.283 24.758 1.00 76.44 205 ARG A CA 1
ATOM 1579 C C . ARG A 1 205 ? -6.890 2.607 23.811 1.00 76.44 205 ARG A C 1
ATOM 1581 O O . ARG A 1 205 ? -7.938 1.986 23.932 1.00 76.44 205 ARG A O 1
ATOM 1588 N N . SER A 1 206 ? -6.701 3.516 22.854 1.00 77.88 206 SER A N 1
ATOM 1589 C CA . SER A 1 206 ? -7.716 3.851 21.841 1.00 77.88 206 SER A CA 1
ATOM 1590 C C . SER A 1 206 ? -7.950 2.731 20.817 1.00 77.88 206 SER A C 1
ATOM 1592 O O . SER A 1 206 ? -8.783 2.867 19.926 1.00 77.88 206 SER A O 1
ATOM 1594 N N . ARG A 1 207 ? -7.205 1.621 20.929 1.00 82.94 207 ARG A N 1
ATOM 1595 C CA . ARG A 1 207 ? -7.194 0.483 20.004 1.00 82.94 207 ARG A CA 1
ATOM 1596 C C . ARG A 1 207 ? -7.937 -0.697 20.630 1.00 82.94 207 ARG A C 1
ATOM 1598 O O . ARG A 1 207 ? -7.318 -1.438 21.397 1.00 82.94 207 ARG A O 1
ATOM 1605 N N . PRO A 1 208 ? -9.222 -0.922 20.295 1.00 81.81 208 PRO A N 1
ATOM 1606 C CA . PRO A 1 208 ? -10.065 -1.889 21.003 1.00 81.81 208 PRO A CA 1
ATOM 1607 C C . PRO A 1 208 ? -9.506 -3.312 20.965 1.00 81.81 208 PRO A C 1
ATOM 1609 O O . PRO A 1 208 ? -9.505 -4.002 21.978 1.00 81.81 208 PRO A O 1
ATOM 1612 N N . LEU A 1 209 ? -8.939 -3.709 19.820 1.00 84.31 209 LEU A N 1
ATOM 1613 C CA . LEU A 1 209 ? -8.352 -5.036 19.612 1.00 84.31 209 LEU A CA 1
ATOM 1614 C C . LEU A 1 209 ? -7.071 -5.288 20.424 1.00 84.31 209 LEU A C 1
ATOM 1616 O O . LEU A 1 209 ? -6.684 -6.433 20.590 1.00 84.31 209 LEU A O 1
ATOM 1620 N N . LEU A 1 210 ? -6.402 -4.243 20.926 1.00 86.06 210 LEU A N 1
ATOM 1621 C CA . LEU A 1 210 ? -5.177 -4.369 21.730 1.00 86.06 210 LEU A CA 1
ATOM 1622 C C . LEU A 1 210 ? -5.405 -4.025 23.207 1.00 86.06 210 LEU A C 1
ATOM 1624 O O . LEU A 1 210 ? -4.444 -3.845 23.961 1.00 86.06 210 LEU A O 1
ATOM 1628 N N . ASN A 1 211 ? -6.660 -3.914 23.644 1.00 84.12 211 ASN A N 1
ATOM 1629 C CA . ASN A 1 211 ? -6.997 -3.715 25.051 1.00 84.12 211 ASN A CA 1
ATOM 1630 C C . ASN A 1 211 ? -7.055 -5.062 25.799 1.00 84.12 211 ASN A C 1
ATOM 1632 O O . ASN A 1 211 ? -8.057 -5.411 26.419 1.00 84.12 211 ASN A O 1
ATOM 1636 N N . VAL A 1 212 ? -5.969 -5.829 25.694 1.00 85.38 212 VAL A N 1
ATOM 1637 C CA . VAL A 1 212 ? -5.781 -7.161 26.286 1.00 85.38 212 VAL A CA 1
ATOM 1638 C C . VAL A 1 212 ? -4.535 -7.178 27.173 1.00 85.38 212 VAL A C 1
ATOM 1640 O O . VAL A 1 212 ? -3.683 -6.295 27.073 1.00 85.38 212 VAL A O 1
ATOM 1643 N N . GLN A 1 213 ? -4.427 -8.180 28.052 1.00 84.75 213 GLN A N 1
ATOM 1644 C CA . GLN A 1 213 ? -3.287 -8.335 28.969 1.00 84.75 213 GLN A CA 1
ATOM 1645 C C . GLN A 1 213 ? -1.966 -8.545 28.209 1.00 84.75 213 GLN A C 1
ATOM 1647 O O . GLN A 1 213 ? -0.990 -7.848 28.474 1.00 84.75 213 GLN A O 1
ATOM 1652 N N . ASP A 1 214 ? -1.949 -9.458 27.232 1.00 91.19 214 ASP A N 1
ATOM 1653 C CA . ASP A 1 214 ? -0.766 -9.765 26.422 1.00 91.19 214 ASP A CA 1
ATOM 1654 C C . ASP A 1 214 ? -0.881 -9.166 25.013 1.00 91.19 214 ASP A C 1
ATOM 1656 O O . ASP A 1 214 ? -1.282 -9.814 24.044 1.00 91.19 214 ASP A O 1
ATOM 1660 N N . ARG A 1 215 ? -0.521 -7.882 24.903 1.00 91.19 215 ARG A N 1
ATOM 1661 C CA . ARG A 1 215 ? -0.543 -7.138 23.632 1.00 91.19 215 ARG A CA 1
ATOM 1662 C C . ARG A 1 215 ? 0.399 -7.724 22.590 1.00 91.19 215 ARG A C 1
ATOM 1664 O O . ARG A 1 215 ? 0.098 -7.640 21.404 1.00 91.19 215 ARG A O 1
ATOM 1671 N N . ARG A 1 216 ? 1.541 -8.276 23.008 1.00 93.75 216 ARG A N 1
ATOM 1672 C CA . ARG A 1 216 ? 2.534 -8.816 22.077 1.00 93.75 216 ARG A CA 1
ATOM 1673 C C . ARG A 1 216 ? 1.958 -10.018 21.342 1.00 93.75 216 ARG A C 1
ATOM 1675 O O . ARG A 1 216 ? 1.951 -10.018 20.112 1.00 93.75 216 ARG A O 1
ATOM 1682 N N . SER A 1 217 ? 1.456 -10.998 22.089 1.00 94.31 217 SER A N 1
ATOM 1683 C CA . SER A 1 217 ? 0.877 -12.212 21.509 1.00 94.31 217 SER A CA 1
ATOM 1684 C C . SER A 1 217 ? -0.318 -11.891 20.609 1.00 94.31 217 SER A C 1
ATOM 1686 O O . SER A 1 217 ? -0.438 -12.453 19.520 1.00 94.31 217 SER A O 1
ATOM 1688 N N . GLU A 1 218 ? -1.151 -10.924 21.003 1.00 94.50 218 GLU A N 1
ATOM 1689 C CA . GLU A 1 218 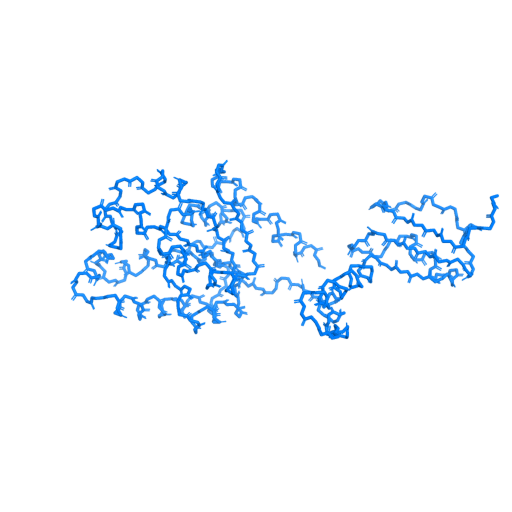? -2.280 -10.458 20.189 1.00 94.50 218 GLU A CA 1
ATOM 1690 C C . GLU A 1 218 ? -1.821 -9.816 18.868 1.00 94.50 218 GLU A C 1
ATOM 1692 O O . GLU A 1 218 ? -2.337 -10.145 17.799 1.00 94.50 218 GLU A O 1
ATOM 1697 N N . ILE A 1 219 ? -0.802 -8.948 18.902 1.00 94.44 219 ILE A N 1
ATOM 1698 C CA . ILE A 1 219 ? -0.214 -8.352 17.690 1.00 94.44 219 ILE A CA 1
ATOM 1699 C C . ILE A 1 219 ? 0.341 -9.443 16.768 1.00 94.44 219 ILE A C 1
ATOM 1701 O O . ILE A 1 219 ? 0.065 -9.429 15.569 1.00 94.44 219 ILE A O 1
ATOM 1705 N N . GLU A 1 220 ? 1.101 -10.397 17.308 1.00 94.75 220 GLU A N 1
ATOM 1706 C CA . GLU A 1 220 ? 1.668 -11.505 16.536 1.00 94.75 220 GLU A CA 1
ATOM 1707 C C . GLU A 1 220 ? 0.589 -12.376 15.882 1.00 94.75 220 GLU A C 1
ATOM 1709 O O . GLU A 1 220 ? 0.744 -12.806 14.735 1.00 94.75 220 GLU A O 1
ATOM 1714 N N . MET A 1 221 ? -0.503 -12.650 16.595 1.00 95.75 221 MET A N 1
ATOM 1715 C CA . MET A 1 221 ? -1.642 -13.392 16.061 1.00 95.75 221 MET A CA 1
ATOM 1716 C C . MET A 1 221 ? -2.328 -12.611 14.935 1.00 95.75 221 MET A C 1
ATOM 1718 O O . MET A 1 221 ? -2.507 -13.138 13.836 1.00 95.75 221 MET A O 1
ATOM 1722 N N . LEU A 1 222 ? -2.679 -11.344 15.170 1.00 94.69 222 LEU A N 1
ATOM 1723 C CA . LEU A 1 222 ? -3.388 -10.529 14.185 1.00 94.69 222 LEU A CA 1
ATOM 1724 C C . LEU A 1 222 ? -2.544 -10.256 12.932 1.00 94.69 222 LEU A C 1
ATOM 1726 O O . LEU A 1 222 ? -3.088 -10.232 11.828 1.00 94.69 222 LEU A O 1
ATOM 1730 N N . LEU A 1 223 ? -1.227 -10.073 13.072 1.00 93.88 223 LEU A N 1
ATOM 1731 C CA . LEU A 1 223 ? -0.316 -9.972 11.930 1.00 93.88 223 LEU A CA 1
ATOM 1732 C C . LEU A 1 223 ? -0.316 -11.261 11.111 1.00 93.88 223 LEU A C 1
ATOM 1734 O O . LEU A 1 223 ? -0.478 -11.187 9.893 1.00 93.88 223 LEU A O 1
ATOM 1738 N N . ARG A 1 224 ? -0.208 -12.432 11.758 1.00 93.44 224 ARG A N 1
ATOM 1739 C CA . ARG A 1 224 ? -0.274 -13.733 11.071 1.00 93.44 224 ARG A CA 1
ATOM 1740 C C . ARG A 1 224 ? -1.571 -13.891 10.282 1.00 93.44 224 ARG A C 1
ATOM 1742 O O . ARG A 1 224 ? -1.523 -14.264 9.118 1.00 93.44 224 ARG A O 1
ATOM 1749 N N . LEU A 1 225 ? -2.706 -13.525 10.875 1.00 93.44 225 LEU A N 1
ATOM 1750 C CA . LEU A 1 225 ? -4.015 -13.614 10.220 1.00 93.44 225 LEU A CA 1
ATOM 1751 C C . LEU A 1 225 ? -4.192 -12.634 9.052 1.00 93.44 225 LEU A C 1
ATOM 1753 O O . LEU A 1 225 ? -5.015 -12.881 8.178 1.00 93.44 225 LEU A O 1
ATOM 1757 N N . ARG A 1 226 ? -3.471 -11.506 9.034 1.00 94.88 226 ARG A N 1
ATOM 1758 C CA . ARG A 1 226 ? -3.695 -10.419 8.060 1.00 94.88 226 ARG A CA 1
ATOM 1759 C C . ARG A 1 226 ? -2.606 -10.289 6.997 1.00 94.88 226 ARG A C 1
ATOM 1761 O O . ARG A 1 226 ? -2.846 -9.622 5.996 1.00 94.88 226 ARG A O 1
ATOM 1768 N N . THR A 1 227 ? -1.437 -10.901 7.189 1.00 92.75 227 THR A N 1
ATOM 1769 C CA . THR A 1 227 ? -0.285 -10.792 6.270 1.00 92.75 227 THR A CA 1
ATOM 1770 C C . THR A 1 227 ? -0.653 -11.148 4.831 1.00 92.75 227 THR A C 1
ATOM 1772 O O . THR A 1 227 ? -0.410 -10.344 3.932 1.00 92.75 227 THR A O 1
ATOM 1775 N N . ASP A 1 228 ? -1.314 -12.286 4.615 1.00 91.94 228 ASP A N 1
ATOM 1776 C CA . ASP A 1 228 ? -1.697 -12.728 3.268 1.00 91.94 228 ASP A CA 1
ATOM 1777 C C . ASP A 1 228 ? -2.700 -11.770 2.616 1.00 91.94 228 ASP A C 1
ATOM 1779 O O . ASP A 1 228 ? -2.594 -11.453 1.431 1.00 91.94 228 ASP A O 1
ATOM 1783 N N . HIS A 1 229 ? -3.632 -11.225 3.402 1.00 94.81 229 HIS A N 1
ATOM 1784 C CA . HIS A 1 229 ? -4.583 -10.222 2.926 1.00 94.81 229 HIS A CA 1
ATOM 1785 C C . HIS A 1 229 ? -3.886 -8.919 2.516 1.00 94.81 229 HIS A C 1
ATOM 1787 O O . HIS A 1 229 ? -4.212 -8.360 1.469 1.00 94.81 229 HIS A O 1
ATOM 1793 N N . TYR A 1 230 ?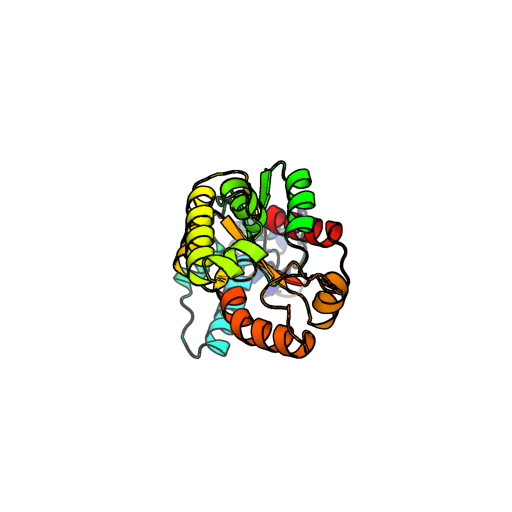 -2.906 -8.445 3.296 1.00 95.12 230 TYR A N 1
ATOM 1794 C CA . TYR A 1 230 ? -2.108 -7.277 2.915 1.00 95.12 230 TYR A CA 1
ATOM 1795 C C . TYR A 1 230 ? -1.334 -7.521 1.621 1.00 95.12 230 TYR A C 1
ATOM 1797 O O . TYR A 1 230 ? -1.375 -6.680 0.722 1.00 95.12 230 TYR A O 1
ATOM 1805 N N . ALA A 1 231 ? -0.670 -8.674 1.512 1.00 89.62 231 ALA A N 1
ATOM 1806 C CA . ALA A 1 231 ? 0.124 -9.028 0.344 1.00 89.62 231 ALA A CA 1
ATOM 1807 C C . ALA A 1 231 ? -0.737 -9.077 -0.928 1.00 89.62 231 ALA A C 1
ATOM 1809 O O . ALA A 1 231 ? -0.396 -8.432 -1.918 1.00 89.62 231 ALA A O 1
ATOM 1810 N N . LEU A 1 232 ? -1.887 -9.761 -0.877 1.00 89.75 232 LEU A N 1
ATOM 1811 C CA . LEU A 1 232 ? -2.813 -9.889 -2.008 1.00 89.75 232 LEU A CA 1
ATOM 1812 C C . LEU A 1 232 ? -3.454 -8.556 -2.422 1.00 89.75 232 LEU A C 1
ATOM 1814 O O . LEU A 1 232 ? -3.728 -8.346 -3.603 1.00 89.75 232 LEU A O 1
ATOM 1818 N N . ALA A 1 233 ? -3.714 -7.660 -1.465 1.00 92.19 233 ALA A N 1
ATOM 1819 C CA . ALA A 1 233 ? -4.342 -6.371 -1.740 1.00 92.19 233 ALA A CA 1
ATOM 1820 C C . ALA A 1 233 ? -3.357 -5.310 -2.259 1.00 92.19 233 ALA A C 1
ATOM 1822 O O . ALA A 1 233 ? -3.791 -4.355 -2.908 1.00 92.19 233 ALA A O 1
ATOM 1823 N N . SER A 1 234 ? -2.058 -5.447 -1.982 1.00 92.62 234 SER A N 1
ATOM 1824 C CA . SER A 1 234 ? -1.051 -4.420 -2.273 1.00 92.62 234 SER A CA 1
ATOM 1825 C C . SER A 1 234 ? -0.513 -4.452 -3.709 1.00 92.62 234 SER A C 1
ATOM 1827 O O . SER A 1 234 ? -0.334 -5.505 -4.311 1.00 92.62 234 SER A O 1
ATOM 1829 N N . ASP A 1 235 ? -0.239 -3.270 -4.257 1.00 90.94 235 ASP A N 1
ATOM 1830 C CA . ASP A 1 235 ? 0.542 -3.053 -5.479 1.00 90.94 235 ASP A CA 1
ATOM 1831 C C . ASP A 1 235 ? 2.031 -2.794 -5.156 1.00 90.94 235 ASP A C 1
ATOM 1833 O O . ASP A 1 235 ? 2.900 -3.058 -5.985 1.00 90.94 235 ASP A O 1
ATOM 1837 N N . LEU A 1 236 ? 2.325 -2.282 -3.953 1.00 90.06 236 LEU A N 1
ATOM 1838 C CA . LEU A 1 236 ? 3.670 -1.983 -3.452 1.00 90.06 236 LEU A CA 1
ATOM 1839 C C . LEU A 1 236 ? 3.761 -2.295 -1.954 1.00 90.06 236 LEU A C 1
ATOM 1841 O O . LEU A 1 236 ? 2.828 -2.010 -1.203 1.00 90.06 236 LEU A O 1
ATOM 1845 N N . VAL A 1 237 ? 4.905 -2.814 -1.506 1.00 95.00 237 VAL A N 1
ATOM 1846 C CA . VAL A 1 237 ? 5.187 -3.076 -0.087 1.00 95.00 237 VAL A CA 1
ATOM 1847 C C . VAL A 1 237 ? 6.370 -2.231 0.364 1.00 95.00 237 VAL A C 1
ATOM 1849 O O . VAL A 1 237 ? 7.419 -2.242 -0.275 1.00 95.00 237 VAL A O 1
ATOM 1852 N N . ILE A 1 238 ? 6.216 -1.527 1.485 1.00 94.06 238 ILE A N 1
ATOM 1853 C CA . ILE A 1 238 ? 7.259 -0.703 2.095 1.00 94.06 238 ILE A CA 1
ATOM 1854 C C . ILE A 1 238 ? 7.463 -1.143 3.541 1.00 94.06 238 ILE A C 1
ATOM 1856 O O . ILE A 1 238 ? 6.558 -1.040 4.369 1.00 94.06 238 ILE A O 1
ATOM 1860 N N . ASN A 1 239 ? 8.669 -1.616 3.860 1.00 93.81 239 ASN A N 1
ATOM 1861 C CA . ASN A 1 239 ? 9.069 -1.865 5.241 1.00 93.81 239 ASN A CA 1
ATOM 1862 C C . ASN A 1 239 ? 9.306 -0.519 5.954 1.00 93.81 239 ASN A C 1
ATOM 1864 O O . ASN A 1 239 ? 10.107 0.299 5.499 1.00 93.81 239 ASN A O 1
ATOM 1868 N N . THR A 1 240 ? 8.650 -0.328 7.097 1.00 95.62 240 THR A N 1
ATOM 1869 C CA . THR A 1 240 ? 8.699 0.893 7.913 1.00 95.62 240 THR A CA 1
ATOM 1870 C C . THR A 1 240 ? 9.536 0.761 9.185 1.00 95.62 240 THR A C 1
ATOM 1872 O O . THR A 1 240 ? 9.588 1.717 9.958 1.00 95.62 240 THR A O 1
ATOM 1875 N N . ASP A 1 241 ? 10.175 -0.387 9.412 1.00 91.69 241 ASP A N 1
ATOM 1876 C CA . ASP A 1 241 ? 11.074 -0.610 10.545 1.00 91.69 241 ASP A CA 1
ATOM 1877 C C . ASP A 1 241 ? 12.272 0.326 10.437 1.00 91.69 241 ASP A C 1
ATOM 1879 O O . ASP A 1 241 ? 12.814 0.510 9.339 1.00 91.69 241 ASP A O 1
ATOM 1883 N N . GLU A 1 242 ? 12.636 0.918 11.578 1.00 93.00 242 GLU A N 1
ATOM 1884 C CA . GLU A 1 242 ? 13.805 1.797 11.746 1.00 93.00 242 GLU A CA 1
ATOM 1885 C C . GLU A 1 242 ? 13.855 2.977 10.759 1.00 93.00 242 GLU A C 1
ATOM 1887 O O . GLU A 1 242 ? 14.924 3.490 10.444 1.00 93.00 242 GLU A O 1
ATOM 1892 N N . LYS A 1 243 ? 12.693 3.407 10.253 1.00 93.75 243 LYS A N 1
ATOM 1893 C CA . LYS A 1 243 ? 12.569 4.521 9.308 1.00 93.75 243 LYS A CA 1
ATOM 1894 C C . LYS A 1 243 ? 11.645 5.596 9.838 1.00 93.75 243 LYS A C 1
ATOM 1896 O O . LYS A 1 243 ? 10.588 5.302 10.414 1.00 93.75 243 LYS A O 1
ATOM 1901 N N . GLU A 1 244 ? 12.008 6.836 9.549 1.00 95.12 244 GLU A N 1
ATOM 1902 C CA . GLU A 1 244 ? 11.178 7.989 9.857 1.00 95.12 244 GLU A CA 1
ATOM 1903 C C . GLU A 1 244 ? 10.048 8.150 8.822 1.00 95.12 244 GLU A C 1
ATOM 1905 O O . GLU A 1 244 ? 10.222 7.836 7.637 1.00 95.12 244 GLU A O 1
ATOM 1910 N N . PRO A 1 245 ? 8.867 8.670 9.209 1.00 95.31 245 PRO A N 1
ATOM 1911 C CA . PRO A 1 245 ? 7.730 8.813 8.297 1.00 95.31 245 PRO A CA 1
ATOM 1912 C C . PRO A 1 245 ? 8.030 9.609 7.019 1.00 95.31 245 PRO A C 1
ATOM 1914 O O . PRO A 1 245 ? 7.507 9.270 5.957 1.00 95.31 245 PRO A O 1
ATOM 1917 N N . GLY A 1 246 ? 8.885 10.633 7.103 1.00 95.56 246 GLY A N 1
ATOM 1918 C CA . GLY A 1 246 ? 9.311 11.421 5.943 1.00 95.56 246 GLY A CA 1
ATOM 1919 C C . GLY A 1 246 ? 10.156 10.617 4.948 1.00 95.56 246 GLY A C 1
ATOM 1920 O O . GLY A 1 246 ? 9.989 10.768 3.740 1.00 95.56 246 GLY A O 1
ATOM 1921 N N . GLU A 1 247 ? 11.007 9.707 5.431 1.00 95.19 247 GLU A N 1
ATOM 1922 C CA . GLU A 1 247 ? 11.811 8.817 4.581 1.00 95.19 247 GLU A CA 1
ATOM 1923 C C . GLU A 1 247 ? 10.929 7.792 3.867 1.00 95.19 247 GLU A C 1
ATOM 1925 O O . GLU A 1 247 ? 11.094 7.543 2.673 1.00 95.19 247 GLU A O 1
ATOM 1930 N N . ILE A 1 248 ? 9.949 7.238 4.587 1.00 96.69 248 ILE A N 1
ATOM 1931 C CA . ILE A 1 248 ? 8.954 6.313 4.035 1.00 96.69 248 ILE A CA 1
ATOM 1932 C C . ILE A 1 248 ? 8.136 7.014 2.943 1.00 96.69 248 ILE A C 1
ATOM 1934 O O . ILE A 1 248 ? 7.963 6.468 1.854 1.00 96.69 248 ILE A O 1
ATOM 1938 N N . ALA A 1 249 ? 7.664 8.236 3.210 1.00 96.06 249 ALA A N 1
ATOM 1939 C CA . ALA A 1 249 ? 6.920 9.034 2.242 1.00 96.06 249 ALA A CA 1
ATOM 1940 C C . ALA A 1 249 ? 7.764 9.370 1.007 1.00 96.06 249 ALA A C 1
ATOM 1942 O O . ALA A 1 249 ? 7.296 9.187 -0.114 1.00 96.06 249 ALA A O 1
ATOM 1943 N N . LYS A 1 250 ? 9.024 9.784 1.192 1.00 92.62 250 LYS A N 1
ATOM 1944 C CA . LYS A 1 250 ? 9.949 10.020 0.080 1.00 92.62 250 LYS A CA 1
ATOM 1945 C C . LYS A 1 250 ? 10.149 8.754 -0.752 1.00 92.62 250 LYS A C 1
ATOM 1947 O O . LYS A 1 250 ? 10.038 8.808 -1.970 1.00 92.62 250 LYS A O 1
ATOM 1952 N N . ARG A 1 251 ? 10.368 7.599 -0.113 1.00 92.50 251 ARG A N 1
ATOM 1953 C CA . ARG A 1 251 ? 10.516 6.328 -0.833 1.00 92.50 251 ARG A CA 1
ATOM 1954 C C . ARG A 1 251 ? 9.279 6.010 -1.668 1.00 92.50 251 ARG A C 1
ATOM 1956 O O . ARG A 1 251 ? 9.415 5.616 -2.818 1.00 92.50 251 ARG A O 1
ATOM 1963 N N . ILE A 1 252 ? 8.086 6.192 -1.108 1.00 93.25 252 ILE A N 1
ATOM 1964 C CA . ILE A 1 252 ? 6.831 5.997 -1.841 1.00 93.25 252 ILE A CA 1
ATOM 1965 C C . ILE A 1 252 ? 6.730 6.973 -3.017 1.00 93.25 252 ILE A C 1
ATOM 1967 O O . ILE A 1 252 ? 6.398 6.551 -4.120 1.00 93.25 252 ILE A O 1
ATOM 1971 N N . TYR A 1 253 ? 7.035 8.253 -2.802 1.00 89.88 253 TYR A N 1
ATOM 1972 C CA . TYR A 1 253 ? 7.054 9.266 -3.856 1.00 89.88 253 TYR A CA 1
ATOM 1973 C C . TYR A 1 253 ? 7.994 8.868 -5.002 1.00 89.88 253 TYR A C 1
ATOM 1975 O O . TYR A 1 253 ? 7.592 8.926 -6.161 1.00 89.88 253 TYR A O 1
ATOM 1983 N N . ASP A 1 254 ? 9.208 8.417 -4.687 1.00 85.81 254 ASP A N 1
ATOM 1984 C CA . ASP A 1 254 ? 10.201 8.004 -5.680 1.00 85.81 254 ASP A CA 1
ATOM 1985 C C . ASP A 1 254 ? 9.717 6.782 -6.484 1.00 85.81 254 ASP A C 1
ATOM 1987 O O . ASP A 1 254 ? 9.835 6.767 -7.708 1.00 85.81 254 ASP A O 1
ATOM 1991 N N . GLU A 1 255 ? 9.109 5.781 -5.838 1.00 84.62 255 GLU A N 1
ATOM 1992 C CA . GLU A 1 255 ? 8.554 4.587 -6.508 1.00 84.62 255 GLU A CA 1
ATOM 1993 C C . GLU A 1 255 ? 7.368 4.927 -7.424 1.00 84.62 255 GLU A C 1
ATOM 1995 O O . GLU A 1 255 ? 7.248 4.418 -8.546 1.00 84.62 255 GLU A O 1
ATOM 2000 N N . ILE A 1 256 ? 6.489 5.819 -6.961 1.00 81.25 256 ILE A N 1
ATOM 2001 C CA . ILE A 1 256 ? 5.339 6.291 -7.734 1.00 81.25 256 ILE A CA 1
ATOM 2002 C C . ILE A 1 256 ? 5.809 7.120 -8.931 1.00 81.25 256 ILE A C 1
ATOM 2004 O O . ILE A 1 256 ? 5.329 6.895 -10.039 1.00 81.25 256 ILE A O 1
ATOM 2008 N N . ASN A 1 257 ? 6.781 8.017 -8.749 1.00 72.25 257 ASN A N 1
ATOM 2009 C CA . ASN A 1 257 ? 7.275 8.858 -9.838 1.00 72.25 257 ASN A CA 1
ATOM 2010 C C . ASN A 1 257 ? 8.165 8.111 -10.830 1.00 72.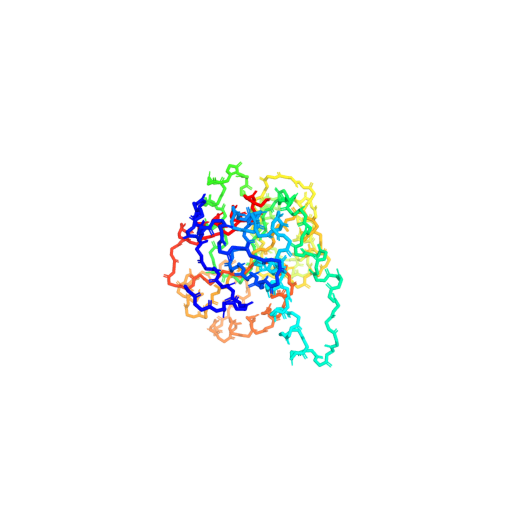25 257 ASN A C 1
ATOM 2012 O O . ASN A 1 257 ? 8.035 8.321 -12.029 1.00 72.25 257 ASN A O 1
ATOM 2016 N N . THR A 1 258 ? 8.951 7.133 -10.378 1.00 64.69 258 THR A N 1
ATOM 2017 C CA . THR A 1 258 ? 9.650 6.199 -11.282 1.00 64.69 258 THR A CA 1
ATOM 2018 C C . THR A 1 258 ? 8.657 5.395 -12.137 1.00 64.69 258 THR A C 1
ATOM 2020 O O . THR A 1 258 ? 8.996 4.905 -13.215 1.00 64.69 258 THR A O 1
ATOM 2023 N N . SER A 1 259 ? 7.410 5.262 -11.672 1.00 52.81 259 SER A N 1
ATOM 2024 C CA . SER A 1 259 ? 6.309 4.651 -12.419 1.00 52.81 259 SER A CA 1
ATOM 2025 C C . SER A 1 259 ? 5.503 5.646 -13.274 1.00 52.81 259 SER A C 1
ATOM 2027 O O . SER A 1 259 ? 4.784 5.183 -14.152 1.00 52.81 259 SER A O 1
ATOM 2029 N N . LEU A 1 260 ? 5.609 6.963 -13.031 1.00 41.16 260 LEU A N 1
ATOM 2030 C CA . LEU A 1 260 ? 4.940 8.064 -13.758 1.00 41.16 260 LEU A CA 1
ATOM 2031 C C . LEU A 1 260 ? 5.805 8.693 -14.855 1.00 41.16 260 LEU A C 1
ATOM 2033 O O . LEU A 1 260 ? 5.259 9.220 -15.813 1.00 41.16 260 LEU A O 1
ATOM 2037 N N . GLU A 1 261 ? 7.131 8.653 -14.716 1.00 36.72 261 GLU A N 1
ATOM 2038 C CA . GLU A 1 261 ? 8.091 9.001 -15.778 1.00 36.72 261 GLU A CA 1
ATOM 2039 C C . GLU A 1 261 ? 8.225 7.877 -16.830 1.00 36.72 261 GLU A C 1
ATOM 2041 O O . GLU A 1 261 ? 9.147 7.885 -17.647 1.00 36.72 261 GLU A O 1
ATOM 2046 N N . ARG A 1 262 ? 7.321 6.888 -16.776 1.00 39.53 262 ARG A N 1
ATOM 2047 C CA . ARG A 1 262 ? 7.068 5.911 -17.839 1.00 39.53 262 ARG A CA 1
ATOM 2048 C C . ARG A 1 262 ? 6.133 6.508 -18.876 1.00 39.53 262 ARG A C 1
ATOM 2050 O O . ARG A 1 262 ? 6.354 6.161 -20.053 1.00 39.53 262 ARG A O 1
#

Sequence (262 aa):
MGSVDILISCISEGKPVIPPHCLVKDLVVLDAYYKEETPLVREAKAKRCTVIDGRDWLLFQGARAFSHFTGSEPPLAAMRRALYADRTYTKKNIALIGFMGTGKSTVSRYLAESLRMTSIDIDCEIERKNGSSITDIFKNLGEDSFRRMEEHEIDALAGLSGRIISCGGGAVLNKASMDRLRQNATVIWLNAGVETILQRIGNDRSRPLLNVQDRRSEIEMLLRLRTDHYALASDLVINTDEKEPGEIAKRIYDEINTSLER